Protein AF-A0A5E4CTX0-F1 (afdb_monomer_lite)

pLDDT: mean 75.91, std 18.54, range [32.47, 95.94]

Secondary structure (DSSP, 8-state):
--SPPPPTTSS-S----S-S--EEEEEEEEEE-SS-EEEEEEEEETTSEEEEEEEEE-TTS-EEEEEEEEEES-SSSSEEE-SS-EEE--S--GGGT-S-HHHHHHT--TTEEE-SSSEEE----S-TTS-B--TTT--HHHH-TTHHHHHHHS--EEEEEEEETTS-EEEE---SSTTPEEEEEEEETT--S-EEPPP-SSEEEETTEEEESS--GGG-EEEEEEEEETTEEEEEEEEEEEEEPHHHHHHHHHHHHH-TTSHHHHHHHHHHHHHHHHHHT-TT--HHHHHHHHHHHHHHHHHHT--S-SSSSSGGGS-------------

Radius of gyration: 33.09 Å; chains: 1; bounding box: 124×53×72 Å

InterPro domains:
  IPR001627 Sema domain [PF01403] (1-77)
  IPR001627 Sema domain [PS51004] (1-91)
  IPR002165 Plexin repeat [PF01437] (93-133)
  IPR007110 Immunoglobulin-like domain [PS50835] (171-240)
  IPR013783 Immunoglobulin-like fold [G3DSA:2.60.40.10] (166-246)
  IPR015943 WD40/YVTN repeat-like-containing domain superfamily [G3DSA:2.130.10.10] (1-95)
  IPR016201 PSI domain [SM00423] (93-145)
  IPR027231 Semaphorin [PTHR11036] (1-326)
  IPR036179 Immunoglobulin-like domain superfamily [SSF48726] (161-243)
  IPR036352 Sema domain superfamily [SSF101912] (1-97)
  IPR041416 IL-1Ra-like, immunoglobulin domain [PF18452] (171-258)

Foldseek 3Di:
DPDDDADPLRDDQDDDPPDPWDFDDWDWDWFQAPVGIWIWIWTAIPVQKTWTWIWAQDPPRDTDIFGLDIDRFADAADWDDDPVGTGHDDLDPQCLLDFDQLSLLQSLRRQWWQQQGGTDGDDDDPPPPGTFYDNRPSDCVVGPPCCVVCLVPVPQAEEEDEDEAFAKDWDFDADSGPQWAKWKWWDWDPRPDIDTDDDDPQWDDDNGTIMGHGDDQRRFGKMWIWIDHPNDIGTRHIYGYHYDYPVVVVVVVVVVVPPPDPPPPVVVVVVVVVVVVVQVPDPDDDPVVVVVVVVVVVVVVVVVVDDPPPPPPVVVPPDDDDDDDDDDDDD

Structure (mmCIF, N/CA/C/O backbone):
data_AF-A0A5E4CTX0-F1
#
_entry.id   AF-A0A5E4CTX0-F1
#
loop_
_atom_site.group_PDB
_atom_site.id
_atom_site.type_symbol
_atom_site.label_atom_id
_atom_site.label_alt_id
_atom_site.label_comp_id
_atom_site.label_asym_id
_atom_site.label_entity_id
_atom_site.label_seq_id
_atom_site.pdbx_PDB_ins_code
_atom_site.Cartn_x
_atom_site.Cartn_y
_atom_site.Cartn_z
_atom_site.occupancy
_atom_site.B_iso_or_equiv
_atom_site.auth_seq_id
_atom_site.auth_comp_id
_atom_site.auth_asym_id
_atom_site.auth_atom_id
_atom_site.pdbx_PDB_model_num
ATOM 1 N N . MET A 1 1 ? 33.914 -22.842 -20.400 1.00 74.38 1 MET A N 1
ATOM 2 C CA . MET A 1 1 ? 34.286 -21.524 -19.829 1.00 74.38 1 MET A CA 1
ATOM 3 C C . MET A 1 1 ? 34.615 -21.713 -18.354 1.00 74.38 1 MET A C 1
ATOM 5 O O . MET A 1 1 ? 33.922 -22.494 -17.723 1.00 74.38 1 MET A O 1
ATOM 9 N N . TYR A 1 2 ? 35.660 -21.061 -17.826 1.00 89.06 2 TYR A N 1
ATOM 10 C CA . TYR A 1 2 ? 36.118 -21.230 -16.430 1.00 89.06 2 TYR A CA 1
ATOM 11 C C . TYR A 1 2 ? 35.792 -20.038 -15.507 1.00 89.06 2 TYR A C 1
ATOM 13 O O . TYR A 1 2 ? 35.922 -20.152 -14.294 1.00 89.06 2 TYR A O 1
ATOM 21 N N . LYS A 1 3 ? 35.395 -18.887 -16.071 1.00 91.81 3 LYS A N 1
ATOM 22 C CA . LYS A 1 3 ? 35.022 -17.680 -15.318 1.00 91.81 3 LYS A CA 1
ATOM 23 C C . LYS A 1 3 ? 33.507 -17.605 -15.161 1.00 91.81 3 LYS A C 1
ATOM 25 O O . LYS A 1 3 ? 32.791 -17.792 -16.144 1.00 91.81 3 LYS A O 1
ATOM 30 N N . ALA A 1 4 ? 33.047 -17.308 -13.949 1.00 92.69 4 ALA A N 1
ATOM 31 C CA . ALA A 1 4 ? 31.643 -17.031 -13.673 1.00 92.69 4 ALA A CA 1
ATOM 32 C C . ALA A 1 4 ? 31.222 -15.676 -14.269 1.00 92.69 4 ALA A C 1
ATOM 34 O O . ALA A 1 4 ? 32.026 -14.744 -14.342 1.00 92.69 4 ALA A O 1
ATOM 35 N N . VAL A 1 5 ? 29.959 -15.578 -14.687 1.00 93.56 5 VAL A N 1
ATOM 36 C CA . VAL A 1 5 ? 29.320 -14.313 -15.069 1.00 93.56 5 VAL A CA 1
ATOM 37 C C . VAL A 1 5 ? 28.646 -13.748 -13.825 1.00 93.56 5 VAL A C 1
ATOM 39 O O . VAL A 1 5 ? 27.849 -14.439 -13.193 1.00 93.56 5 VAL A O 1
ATOM 42 N N . TYR A 1 6 ? 28.986 -12.514 -13.466 1.00 91.25 6 TYR A N 1
ATOM 43 C CA . TYR A 1 6 ? 28.464 -11.853 -12.272 1.00 91.25 6 TYR A CA 1
ATOM 44 C C . TYR A 1 6 ? 27.345 -10.868 -12.631 1.00 91.25 6 TYR A C 1
ATOM 46 O O . TYR A 1 6 ? 27.397 -10.257 -13.701 1.00 91.25 6 TYR A O 1
ATOM 54 N N . PRO A 1 7 ? 26.344 -10.694 -11.751 1.00 90.31 7 PRO A N 1
ATOM 55 C CA . PRO A 1 7 ? 25.308 -9.685 -11.933 1.00 90.31 7 PRO A CA 1
ATOM 56 C C . PRO A 1 7 ? 25.900 -8.272 -11.863 1.00 90.31 7 PRO A C 1
ATOM 58 O O . PRO A 1 7 ? 26.821 -8.013 -11.088 1.00 90.31 7 PRO A O 1
ATOM 61 N N . VAL A 1 8 ? 25.326 -7.344 -12.636 1.00 85.56 8 VAL A N 1
ATOM 62 C CA . VAL A 1 8 ? 25.786 -5.944 -12.733 1.00 85.56 8 VAL A CA 1
ATOM 63 C C . VAL A 1 8 ? 25.787 -5.247 -11.367 1.00 85.56 8 VAL A C 1
ATOM 65 O O . VAL A 1 8 ? 26.727 -4.527 -11.047 1.00 85.56 8 VAL A O 1
ATOM 68 N N . ALA A 1 9 ? 24.777 -5.513 -10.536 1.00 80.69 9 ALA A N 1
ATOM 69 C CA . ALA A 1 9 ? 24.637 -4.933 -9.199 1.00 80.69 9 ALA A CA 1
ATOM 70 C C . ALA A 1 9 ? 25.384 -5.714 -8.094 1.00 80.69 9 ALA A C 1
ATOM 72 O O . ALA A 1 9 ? 25.193 -5.446 -6.912 1.00 80.69 9 ALA A O 1
ATOM 73 N N . GLY A 1 10 ? 26.191 -6.725 -8.440 1.00 85.12 10 GLY A N 1
ATOM 74 C CA . GLY A 1 10 ? 26.909 -7.555 -7.461 1.00 85.12 10 GLY A CA 1
ATOM 75 C C . GLY A 1 10 ? 26.035 -8.551 -6.680 1.00 85.12 10 GLY A C 1
ATOM 76 O O . GLY A 1 10 ? 26.568 -9.366 -5.929 1.00 85.12 10 GLY A O 1
ATOM 77 N N . GLY A 1 11 ? 24.717 -8.549 -6.894 1.00 87.25 11 GLY A N 1
ATOM 78 C CA . GLY A 1 11 ? 23.766 -9.502 -6.322 1.00 87.25 11 GLY A CA 1
ATOM 79 C C . GLY A 1 11 ? 22.465 -9.597 -7.132 1.00 87.25 11 GLY A C 1
ATOM 80 O O . GLY A 1 11 ? 22.342 -8.935 -8.165 1.00 87.25 11 GLY A O 1
ATOM 81 N N . PRO A 1 12 ? 21.508 -10.441 -6.702 1.00 88.38 12 PRO A N 1
ATOM 82 C CA . PRO A 1 12 ? 20.179 -10.520 -7.309 1.00 88.38 12 PRO A CA 1
ATOM 83 C C . PRO A 1 12 ? 19.412 -9.195 -7.187 1.00 88.38 12 PRO A C 1
ATOM 85 O O . PRO A 1 12 ? 19.485 -8.554 -6.144 1.00 88.38 12 PRO A O 1
ATOM 88 N N . THR A 1 13 ? 18.651 -8.834 -8.226 1.00 86.94 13 THR A N 1
ATOM 89 C CA . THR A 1 13 ? 17.787 -7.632 -8.257 1.00 86.94 13 THR A CA 1
ATOM 90 C C . THR A 1 13 ? 16.462 -7.814 -7.520 1.00 86.94 13 THR A C 1
ATOM 92 O O . THR A 1 13 ? 15.823 -6.826 -7.191 1.00 86.94 13 THR A O 1
ATOM 95 N N . PHE A 1 14 ? 16.012 -9.058 -7.336 1.00 89.56 14 PHE A N 1
ATOM 96 C CA . PHE A 1 14 ? 14.846 -9.386 -6.525 1.00 89.56 14 PHE A CA 1
ATOM 97 C C . PHE A 1 14 ? 15.061 -10.694 -5.778 1.00 89.56 14 PHE A C 1
ATOM 99 O O . PHE A 1 14 ? 15.524 -11.677 -6.371 1.00 89.56 14 PHE A O 1
ATOM 106 N N . LYS A 1 15 ? 14.704 -10.735 -4.491 1.00 88.00 15 LYS A N 1
ATOM 107 C CA . LYS A 1 15 ? 14.687 -11.980 -3.711 1.00 88.00 15 LYS A CA 1
ATOM 108 C C . LYS A 1 15 ? 13.468 -12.055 -2.798 1.00 88.00 15 LYS A C 1
ATOM 110 O O . LYS A 1 15 ? 13.190 -11.150 -2.020 1.00 88.00 15 LYS A O 1
ATOM 115 N N . ARG A 1 16 ? 12.792 -13.202 -2.811 1.00 85.69 16 ARG A N 1
ATOM 116 C CA . ARG A 1 16 ? 11.727 -13.525 -1.859 1.00 85.69 16 ARG A CA 1
ATOM 117 C C . ARG A 1 16 ? 11.988 -14.914 -1.293 1.00 85.69 16 ARG A C 1
ATOM 119 O O . ARG A 1 16 ? 12.160 -15.871 -2.042 1.00 85.69 16 ARG A O 1
ATOM 126 N N . ILE A 1 17 ? 12.119 -14.987 0.027 1.00 87.44 17 ILE A N 1
ATOM 127 C CA . ILE A 1 17 ? 12.426 -16.211 0.778 1.00 87.44 17 ILE A CA 1
ATOM 128 C C . ILE A 1 17 ? 11.250 -16.546 1.695 1.00 87.44 17 ILE A C 1
ATOM 130 O O . ILE A 1 17 ? 10.477 -15.655 2.037 1.00 87.44 17 ILE A O 1
ATOM 134 N N . ASN A 1 18 ? 11.133 -17.810 2.109 1.00 89.62 18 ASN A N 1
ATOM 135 C CA . ASN A 1 18 ? 10.064 -18.293 2.997 1.00 89.62 18 ASN A CA 1
ATOM 136 C C . ASN A 1 18 ? 8.639 -18.056 2.460 1.00 89.62 18 ASN A C 1
ATOM 138 O O . ASN A 1 18 ? 7.725 -17.780 3.230 1.00 89.62 18 ASN A O 1
ATOM 142 N N . VAL A 1 19 ? 8.460 -18.169 1.144 1.00 91.06 19 VAL A N 1
ATOM 143 C CA . VAL A 1 19 ? 7.147 -18.163 0.486 1.00 91.06 19 VAL A CA 1
ATOM 144 C C . VAL A 1 19 ? 6.815 -19.550 -0.053 1.00 91.06 19 VAL A C 1
ATOM 146 O O . VAL A 1 19 ? 7.709 -20.350 -0.331 1.00 91.06 19 VAL A O 1
ATOM 149 N N . ASP A 1 20 ? 5.525 -19.830 -0.182 1.00 92.12 20 ASP A N 1
ATOM 150 C CA . ASP A 1 20 ? 4.952 -21.102 -0.630 1.00 92.12 20 ASP A CA 1
ATOM 151 C C . ASP A 1 20 ? 4.823 -21.215 -2.159 1.00 92.12 20 ASP A C 1
ATOM 153 O O . ASP A 1 20 ? 4.263 -22.187 -2.663 1.00 92.12 20 ASP A O 1
ATOM 157 N N . TYR A 1 21 ? 5.400 -20.267 -2.899 1.00 89.88 21 TYR A N 1
ATOM 158 C CA . TYR A 1 21 ? 5.433 -20.250 -4.357 1.00 89.88 21 TYR A CA 1
ATOM 159 C C . TYR A 1 21 ? 6.851 -20.121 -4.915 1.00 89.88 21 TYR A C 1
ATOM 161 O O . TYR A 1 21 ? 7.791 -19.675 -4.251 1.00 89.88 21 TYR A O 1
ATOM 169 N N . ARG A 1 22 ? 7.004 -20.475 -6.190 1.00 91.75 22 ARG A N 1
ATOM 170 C CA . ARG A 1 22 ? 8.235 -20.319 -6.970 1.00 91.75 22 ARG A CA 1
ATOM 171 C C . ARG A 1 22 ? 8.010 -19.354 -8.118 1.00 91.75 22 ARG A C 1
ATOM 173 O O . ARG A 1 22 ? 6.992 -19.417 -8.798 1.00 91.75 22 ARG A O 1
ATOM 180 N N . LEU A 1 23 ? 8.995 -18.494 -8.368 1.00 92.50 23 LEU A N 1
ATOM 181 C CA . LEU A 1 23 ? 8.998 -17.635 -9.549 1.00 92.50 23 LEU A CA 1
ATOM 182 C C . LEU A 1 23 ? 9.257 -18.482 -10.802 1.00 92.50 23 LEU A C 1
ATOM 184 O O . LEU A 1 23 ? 10.188 -19.289 -10.825 1.00 92.50 23 LEU A O 1
ATOM 188 N N . THR A 1 24 ? 8.440 -18.301 -11.835 1.00 91.50 24 THR A N 1
ATOM 189 C CA . THR A 1 24 ? 8.460 -19.106 -13.066 1.00 91.50 24 THR A CA 1
ATOM 190 C C . THR A 1 24 ? 8.870 -18.300 -14.291 1.00 91.50 24 THR A C 1
ATOM 192 O O . THR A 1 24 ? 9.592 -18.813 -15.145 1.00 91.50 24 THR A O 1
ATOM 195 N N . GLN A 1 25 ? 8.421 -17.049 -14.392 1.00 90.12 25 GLN A N 1
ATOM 196 C CA . GLN A 1 25 ? 8.662 -16.178 -15.543 1.00 90.12 25 GLN A CA 1
ATOM 197 C C . GLN A 1 25 ? 8.914 -14.742 -15.093 1.00 90.12 25 GLN A C 1
ATOM 199 O O . GLN A 1 25 ? 8.433 -14.322 -14.042 1.00 90.12 25 GLN A O 1
ATOM 204 N N . ILE A 1 26 ? 9.652 -13.992 -15.910 1.00 92.94 26 ILE A N 1
ATOM 205 C CA . ILE A 1 26 ? 9.924 -12.570 -15.706 1.00 92.94 26 ILE A CA 1
ATOM 206 C C . ILE A 1 26 ? 9.773 -11.818 -17.027 1.00 92.94 26 ILE A C 1
ATOM 208 O O . ILE A 1 26 ? 10.273 -12.258 -18.062 1.00 92.94 26 ILE A O 1
ATOM 212 N N . VAL A 1 27 ? 9.114 -10.665 -16.969 1.00 92.00 27 VAL A N 1
ATOM 213 C CA . VAL A 1 27 ? 9.129 -9.638 -18.017 1.00 92.00 27 VAL A CA 1
ATOM 214 C C . VAL A 1 27 ? 9.479 -8.313 -17.353 1.00 92.00 27 VAL A C 1
ATOM 216 O O . VAL A 1 27 ? 9.021 -8.050 -16.244 1.00 92.00 27 VAL A O 1
ATOM 219 N N . VAL A 1 28 ? 10.298 -7.493 -18.005 1.00 92.75 28 VAL A N 1
ATOM 220 C CA . VAL A 1 28 ? 10.709 -6.185 -17.483 1.00 92.75 28 VAL A CA 1
ATOM 221 C C . VAL A 1 28 ? 10.257 -5.107 -18.454 1.00 92.75 28 VAL A C 1
ATOM 223 O O . VAL A 1 28 ? 10.496 -5.238 -19.654 1.00 92.75 28 VAL A O 1
ATOM 226 N N . ASP A 1 29 ? 9.608 -4.067 -17.934 1.00 91.62 29 ASP A N 1
ATOM 227 C CA . ASP A 1 29 ? 9.323 -2.838 -18.672 1.00 91.62 29 ASP A CA 1
ATOM 228 C C . ASP A 1 29 ? 10.160 -1.678 -18.122 1.00 91.62 29 ASP A C 1
ATOM 230 O O . ASP A 1 29 ? 10.385 -1.568 -16.915 1.00 91.62 29 ASP A O 1
ATOM 234 N N . HIS A 1 30 ? 10.607 -0.813 -19.024 1.00 92.81 30 HIS A N 1
ATOM 235 C CA . HIS A 1 30 ? 11.413 0.360 -18.721 1.00 92.81 30 HIS A CA 1
ATOM 236 C C . HIS A 1 30 ? 10.517 1.599 -18.741 1.00 92.81 30 HIS A C 1
ATOM 238 O O . HIS A 1 30 ? 10.167 2.123 -19.801 1.00 92.81 30 HIS A O 1
ATOM 244 N N . VAL A 1 31 ? 10.144 2.081 -17.558 1.00 92.44 31 VAL A N 1
ATOM 245 C CA . VAL A 1 31 ? 9.102 3.097 -17.390 1.00 92.44 31 VAL A CA 1
ATOM 246 C C . VAL A 1 31 ? 9.725 4.447 -17.076 1.00 92.44 31 VAL A C 1
ATOM 248 O O . VAL A 1 31 ? 10.505 4.580 -16.137 1.00 92.44 31 VAL A O 1
ATOM 251 N N . ILE A 1 32 ? 9.358 5.466 -17.850 1.00 90.75 32 ILE A N 1
ATOM 252 C CA . ILE A 1 32 ? 9.709 6.857 -17.553 1.00 90.75 32 ILE A CA 1
ATOM 253 C C . ILE A 1 32 ? 8.714 7.386 -16.517 1.00 90.75 32 ILE A C 1
ATOM 255 O O . ILE A 1 32 ? 7.509 7.338 -16.757 1.00 90.75 32 ILE A O 1
ATOM 259 N N . ALA A 1 33 ? 9.233 7.918 -15.417 1.00 91.00 33 ALA A N 1
ATOM 260 C CA . ALA A 1 33 ? 8.519 8.594 -14.338 1.00 91.00 33 ALA A CA 1
ATOM 261 C C . ALA A 1 33 ? 8.894 10.091 -14.302 1.00 91.00 33 ALA A C 1
ATOM 263 O O . ALA A 1 33 ? 9.574 10.601 -15.199 1.00 91.00 33 ALA A O 1
ATOM 264 N N . GLU A 1 34 ? 8.417 10.823 -13.298 1.00 87.69 34 GLU A N 1
ATOM 265 C CA . GLU A 1 34 ? 8.746 12.240 -13.091 1.00 87.69 34 GLU A CA 1
ATOM 266 C C . GLU A 1 34 ? 10.219 12.457 -12.702 1.00 87.69 34 GLU A C 1
ATOM 268 O O . GLU A 1 34 ? 10.863 13.392 -13.183 1.00 87.69 34 GLU A O 1
ATOM 273 N N . ASP A 1 35 ? 10.762 11.572 -11.868 1.00 87.25 35 ASP A N 1
ATOM 274 C CA . ASP A 1 35 ? 12.082 11.672 -11.241 1.00 87.25 35 ASP A CA 1
ATOM 275 C C . ASP A 1 35 ? 13.160 10.792 -11.897 1.00 87.25 35 ASP A C 1
ATOM 277 O O . ASP A 1 35 ? 14.337 10.879 -11.539 1.00 87.25 35 ASP A O 1
ATOM 281 N N . GLY A 1 36 ? 12.799 9.971 -12.886 1.00 88.62 36 GLY A N 1
ATOM 282 C CA . GLY A 1 36 ? 13.761 9.136 -13.597 1.00 88.62 36 GLY A CA 1
ATOM 283 C C . GLY A 1 36 ? 13.134 8.015 -14.411 1.00 88.62 36 GLY A C 1
ATOM 284 O O . GLY A 1 36 ? 11.956 8.043 -14.755 1.00 88.62 36 GLY A O 1
ATOM 285 N N . GLN A 1 37 ? 13.956 7.025 -14.740 1.00 91.69 37 GLN A N 1
ATOM 286 C CA . GLN A 1 37 ? 13.532 5.805 -15.412 1.00 91.69 37 GLN A CA 1
ATOM 287 C C . GLN A 1 37 ? 13.658 4.632 -14.442 1.00 91.69 37 GLN A C 1
ATOM 289 O O . GLN A 1 37 ? 14.651 4.532 -13.720 1.00 91.69 37 GLN A O 1
ATOM 294 N N . TYR A 1 38 ? 12.660 3.755 -14.452 1.00 93.19 38 TYR A N 1
ATOM 295 C CA . TYR A 1 38 ? 12.549 2.625 -13.540 1.00 93.19 38 TYR A CA 1
ATOM 296 C C . TYR A 1 38 ? 12.351 1.316 -14.289 1.00 93.19 38 TYR A C 1
ATOM 298 O O . TYR A 1 38 ? 11.639 1.264 -15.293 1.00 93.19 38 TYR A O 1
ATOM 306 N N . ASP A 1 39 ? 12.931 0.253 -13.741 1.00 93.06 39 ASP A N 1
ATOM 307 C CA . ASP A 1 39 ? 12.721 -1.110 -14.212 1.00 93.06 39 ASP A CA 1
ATOM 308 C C . ASP A 1 39 ? 11.581 -1.734 -13.405 1.00 93.06 39 ASP A C 1
ATOM 310 O O . ASP A 1 39 ? 11.708 -1.969 -12.197 1.00 93.06 39 ASP A O 1
ATOM 314 N N . VAL A 1 40 ? 10.453 -1.987 -14.073 1.00 93.56 40 VAL A N 1
ATOM 315 C CA . VAL A 1 40 ? 9.294 -2.660 -13.480 1.00 93.56 40 VAL A CA 1
ATOM 316 C C . VAL A 1 40 ? 9.273 -4.112 -13.939 1.00 93.56 40 VAL A C 1
ATOM 318 O O . VAL A 1 40 ? 9.084 -4.411 -15.116 1.00 93.56 40 VAL A O 1
ATOM 321 N N . MET A 1 41 ? 9.467 -5.021 -12.990 1.00 93.88 41 MET A N 1
ATOM 322 C CA . MET A 1 41 ? 9.475 -6.464 -13.183 1.00 93.88 41 MET A CA 1
ATOM 323 C C . MET A 1 41 ? 8.083 -7.047 -12.918 1.00 93.88 41 MET A C 1
ATOM 325 O O . MET A 1 41 ? 7.494 -6.824 -11.861 1.00 93.88 41 MET A O 1
ATOM 329 N N . PHE A 1 42 ? 7.589 -7.853 -13.851 1.00 92.50 42 PHE A N 1
ATOM 330 C CA . PHE A 1 42 ? 6.403 -8.691 -13.700 1.00 92.50 42 PHE A CA 1
ATOM 331 C C . PHE A 1 42 ? 6.858 -10.138 -13.533 1.00 92.50 42 PHE A C 1
ATOM 333 O O . PHE A 1 42 ? 7.379 -10.740 -14.474 1.00 92.50 42 PHE A O 1
ATOM 340 N N . LEU A 1 43 ? 6.698 -10.679 -12.326 1.00 92.62 43 LEU A N 1
ATOM 341 C CA . LEU A 1 43 ? 7.198 -11.995 -11.938 1.00 92.62 43 LEU A CA 1
ATOM 342 C C . LEU A 1 43 ? 6.028 -12.967 -11.787 1.00 92.62 43 LEU A C 1
ATOM 344 O O . LEU A 1 43 ? 5.231 -12.831 -10.861 1.00 92.62 43 LEU A O 1
ATOM 348 N N . GLY A 1 44 ? 5.917 -13.941 -12.685 1.00 90.81 44 GLY A N 1
ATOM 349 C CA . GLY A 1 44 ? 4.909 -14.998 -12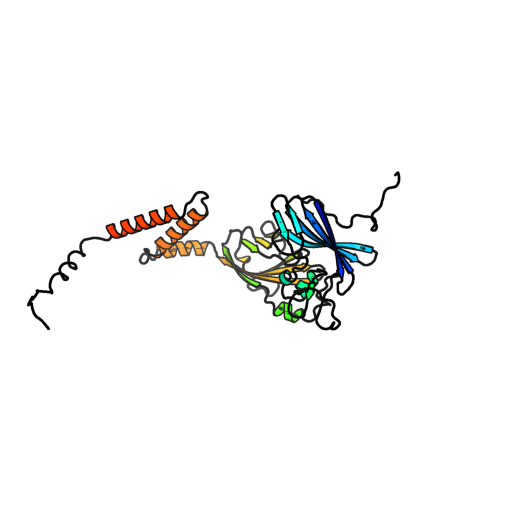.590 1.00 90.81 44 GLY A CA 1
ATOM 350 C C . GLY A 1 44 ? 5.291 -16.053 -11.555 1.00 90.81 44 GLY A C 1
ATOM 351 O O . GLY A 1 44 ? 6.474 -16.362 -11.400 1.00 90.81 44 GLY A O 1
ATOM 352 N N . THR A 1 45 ? 4.301 -16.627 -10.875 1.00 90.88 45 THR A N 1
ATOM 353 C CA . THR A 1 45 ? 4.482 -17.714 -9.903 1.00 90.88 45 THR A CA 1
ATOM 354 C C . THR A 1 45 ? 3.881 -19.034 -10.395 1.00 90.88 45 THR A C 1
ATOM 356 O O . THR A 1 45 ? 3.095 -19.068 -11.344 1.00 90.88 45 THR A O 1
ATOM 359 N N . ASP A 1 46 ? 4.259 -20.148 -9.772 1.00 87.94 46 ASP A N 1
ATOM 360 C CA . ASP A 1 46 ? 3.693 -21.481 -10.033 1.00 87.94 46 ASP A CA 1
ATOM 361 C C . ASP A 1 46 ? 2.288 -21.689 -9.443 1.00 87.94 46 ASP A C 1
ATOM 363 O O . ASP A 1 46 ? 1.603 -22.634 -9.834 1.00 87.94 46 ASP A O 1
ATOM 367 N N . ILE A 1 47 ? 1.830 -20.782 -8.577 1.00 87.00 47 ILE A N 1
ATOM 368 C CA . ILE A 1 47 ? 0.473 -20.765 -8.009 1.00 87.00 47 ILE A CA 1
ATOM 369 C C . ILE A 1 47 ? -0.493 -19.845 -8.774 1.00 87.00 47 ILE A C 1
ATOM 371 O O . ILE A 1 47 ? -1.624 -19.632 -8.342 1.00 87.00 47 ILE A O 1
ATOM 375 N N . GLY A 1 48 ? -0.068 -19.290 -9.915 1.00 82.00 48 GLY A N 1
ATOM 376 C CA . GLY A 1 48 ? -0.922 -18.443 -10.748 1.00 82.00 48 GLY A CA 1
ATOM 377 C C . GLY A 1 48 ? -1.106 -17.022 -10.208 1.00 82.00 48 GLY A C 1
ATOM 378 O O . GLY A 1 48 ? -2.157 -16.416 -10.417 1.00 82.00 48 GLY A O 1
ATOM 379 N N . THR A 1 49 ? -0.097 -16.481 -9.527 1.00 86.62 49 THR A N 1
ATOM 380 C CA . THR A 1 49 ? -0.019 -15.058 -9.173 1.00 86.62 49 THR A CA 1
ATOM 381 C C . THR A 1 49 ? 1.061 -14.351 -9.990 1.00 86.62 49 THR A C 1
ATOM 383 O O . THR A 1 49 ? 1.990 -14.975 -10.507 1.00 86.62 49 THR A O 1
ATOM 386 N N . VAL A 1 50 ? 0.932 -13.034 -10.136 1.00 88.88 50 VAL A N 1
ATOM 387 C CA . VAL A 1 50 ? 1.966 -12.171 -10.714 1.00 88.88 50 VAL A CA 1
ATOM 388 C C . VAL A 1 50 ? 2.340 -11.096 -9.709 1.00 88.88 50 VAL A C 1
ATOM 390 O O . VAL A 1 50 ? 1.478 -10.369 -9.223 1.00 88.88 50 VAL A O 1
ATOM 393 N N . LEU A 1 51 ? 3.630 -10.977 -9.414 1.00 91.44 51 LEU A N 1
ATOM 394 C CA . LEU A 1 51 ? 4.166 -9.882 -8.616 1.00 91.44 51 LEU A CA 1
ATOM 395 C C . LEU A 1 51 ? 4.576 -8.749 -9.551 1.00 91.44 51 LEU A C 1
ATOM 397 O O . LEU A 1 51 ? 5.356 -8.971 -10.479 1.00 91.44 51 LEU A O 1
ATOM 401 N N . LYS A 1 52 ? 4.086 -7.539 -9.290 1.00 92.31 52 LYS A N 1
ATOM 402 C CA . LYS A 1 52 ? 4.578 -6.314 -9.921 1.00 92.31 52 LYS A CA 1
ATOM 403 C C . LYS A 1 52 ? 5.583 -5.670 -8.974 1.00 92.31 52 LYS A C 1
ATOM 405 O O . LYS A 1 52 ? 5.214 -5.265 -7.875 1.00 92.31 52 LYS A O 1
ATOM 410 N N . VAL A 1 53 ? 6.845 -5.596 -9.380 1.00 92.88 53 VAL A N 1
ATOM 411 C CA . VAL A 1 53 ? 7.952 -5.132 -8.534 1.00 92.88 53 VAL A CA 1
ATOM 412 C C . VAL A 1 53 ? 8.712 -4.024 -9.242 1.00 92.88 53 VAL A C 1
ATOM 414 O O . VAL A 1 53 ? 9.093 -4.192 -10.395 1.00 92.88 53 VAL A O 1
ATOM 417 N N . VAL A 1 54 ? 8.975 -2.912 -8.562 1.00 92.88 54 VAL A N 1
ATOM 418 C CA . VAL A 1 54 ? 9.870 -1.863 -9.068 1.00 92.88 54 VAL A CA 1
ATOM 419 C C . VAL A 1 54 ? 11.232 -1.959 -8.388 1.00 92.88 54 VAL A C 1
ATOM 421 O O . VAL A 1 54 ? 11.326 -2.194 -7.180 1.00 92.88 54 VAL A O 1
ATOM 424 N N . SER A 1 55 ? 12.292 -1.795 -9.180 1.00 90.00 55 SER A N 1
ATOM 425 C CA . SER A 1 55 ? 13.659 -1.681 -8.679 1.00 90.00 55 SER A CA 1
ATOM 426 C C . SER A 1 55 ? 14.063 -0.210 -8.595 1.00 90.00 55 SER A C 1
ATOM 428 O O . SER A 1 55 ? 14.108 0.491 -9.606 1.00 90.00 55 SER A O 1
ATOM 430 N N . ILE A 1 56 ? 14.334 0.270 -7.382 1.00 88.50 56 ILE A N 1
ATOM 431 C CA . ILE A 1 56 ? 14.601 1.680 -7.088 1.00 88.50 56 ILE A CA 1
ATOM 432 C C . ILE A 1 56 ? 16.055 1.831 -6.653 1.00 88.50 56 ILE A C 1
ATOM 434 O O . ILE A 1 56 ? 16.467 1.318 -5.614 1.00 88.50 56 ILE A O 1
ATOM 438 N N . SER A 1 57 ? 16.840 2.585 -7.419 1.00 83.81 57 SER A N 1
ATOM 439 C CA . SER A 1 57 ? 18.218 2.911 -7.042 1.00 83.81 57 SER A CA 1
ATOM 440 C C . SER A 1 57 ? 18.248 4.083 -6.055 1.00 83.81 57 SER A C 1
ATOM 442 O O . SER A 1 57 ? 18.024 5.239 -6.428 1.00 83.81 57 SER A O 1
ATOM 444 N N . LYS A 1 58 ? 18.579 3.814 -4.788 1.00 76.69 58 LYS A N 1
ATOM 445 C CA . LYS A 1 58 ? 18.831 4.845 -3.768 1.00 76.69 58 LYS A CA 1
ATOM 446 C C . LYS A 1 58 ? 20.263 5.383 -3.844 1.00 76.69 58 LYS A C 1
ATOM 448 O O . LYS A 1 58 ? 21.121 4.894 -4.581 1.00 76.69 58 LYS A O 1
ATOM 453 N N . GLU A 1 59 ? 20.521 6.439 -3.076 1.00 71.44 59 GLU A N 1
ATOM 454 C CA . GLU A 1 59 ? 21.867 6.993 -2.922 1.00 71.44 59 GLU A CA 1
ATOM 455 C C . GLU A 1 59 ? 22.838 5.914 -2.404 1.00 71.44 59 GLU A C 1
ATOM 457 O O . GLU A 1 59 ? 22.475 5.105 -1.550 1.00 71.44 59 GLU A O 1
ATOM 462 N N . LYS A 1 60 ? 24.076 5.914 -2.924 1.00 67.69 60 LYS A N 1
ATOM 463 C CA . LYS A 1 60 ? 25.134 4.902 -2.684 1.00 67.69 60 LYS A CA 1
ATOM 464 C C . LYS A 1 60 ? 24.949 3.540 -3.381 1.00 67.69 60 LYS A C 1
ATOM 466 O O . LYS A 1 60 ? 25.537 2.569 -2.921 1.00 67.69 60 LYS A O 1
ATOM 471 N N . TRP A 1 61 ? 24.204 3.468 -4.492 1.00 64.06 61 TRP A N 1
ATOM 472 C CA . TRP A 1 61 ? 23.966 2.225 -5.260 1.00 64.06 61 TRP A CA 1
ATOM 473 C C . TRP A 1 61 ? 23.214 1.135 -4.484 1.00 64.06 61 TRP A C 1
ATOM 475 O O . TRP A 1 61 ? 23.252 -0.040 -4.845 1.00 64.06 61 TRP A O 1
ATOM 485 N N . ASN A 1 62 ? 22.507 1.518 -3.419 1.00 67.44 62 ASN A N 1
ATOM 486 C CA . ASN A 1 62 ? 21.629 0.601 -2.711 1.00 67.44 62 ASN A CA 1
ATOM 487 C C . ASN A 1 62 ? 20.336 0.448 -3.511 1.00 67.44 62 ASN A C 1
ATOM 489 O O . ASN A 1 62 ? 19.594 1.414 -3.682 1.00 67.44 62 ASN A O 1
ATOM 493 N N . MET A 1 63 ? 20.073 -0.762 -3.989 1.00 74.38 63 MET A N 1
ATOM 494 C CA . MET A 1 63 ? 18.833 -1.093 -4.682 1.00 74.38 63 MET A CA 1
ATOM 495 C C . MET A 1 63 ? 17.758 -1.434 -3.647 1.00 74.38 63 MET A C 1
ATOM 497 O O . MET A 1 63 ? 17.983 -2.256 -2.759 1.00 74.38 63 MET A O 1
ATOM 501 N N . GLU A 1 64 ? 16.607 -0.779 -3.743 1.00 83.62 64 GLU A N 1
ATOM 502 C CA . GLU A 1 64 ? 15.400 -1.119 -2.999 1.00 83.62 64 GLU A CA 1
ATOM 503 C C . GLU A 1 64 ? 14.401 -1.791 -3.937 1.00 83.62 64 GLU A C 1
ATOM 505 O O . GLU A 1 64 ? 14.149 -1.329 -5.049 1.00 83.62 64 GLU A O 1
ATOM 510 N N . GLU A 1 65 ? 13.825 -2.885 -3.462 1.00 83.31 65 GLU A N 1
ATOM 511 C CA . GLU A 1 65 ? 12.803 -3.647 -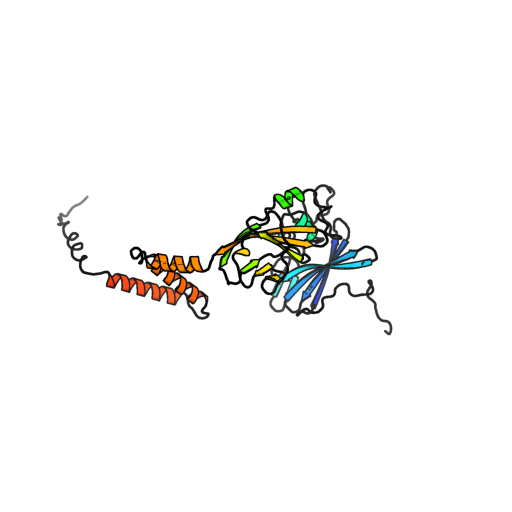4.160 1.00 83.31 65 GLU A CA 1
ATOM 512 C C . GLU A 1 65 ? 11.457 -3.334 -3.521 1.00 83.31 65 GLU A C 1
ATOM 514 O O . GLU A 1 65 ? 11.270 -3.544 -2.320 1.00 83.31 65 GLU A O 1
ATOM 519 N N . VAL A 1 66 ? 10.515 -2.844 -4.318 1.00 81.62 66 VAL A N 1
ATOM 520 C CA . VAL A 1 66 ? 9.165 -2.539 -3.843 1.00 81.62 66 VAL A CA 1
ATOM 521 C C . VAL A 1 66 ? 8.172 -3.396 -4.605 1.00 81.62 66 VAL A C 1
ATOM 523 O O . VAL A 1 66 ? 8.040 -3.272 -5.822 1.00 81.62 66 VAL A O 1
ATOM 526 N N . VAL A 1 67 ? 7.480 -4.282 -3.886 1.00 84.94 67 VAL A N 1
ATOM 527 C CA . VAL A 1 67 ? 6.325 -5.010 -4.422 1.00 84.94 67 VAL A CA 1
ATOM 528 C C . VAL A 1 67 ? 5.154 -4.036 -4.444 1.00 84.94 67 VAL A C 1
ATOM 530 O O . VAL A 1 67 ? 4.667 -3.624 -3.396 1.00 84.94 67 VAL A O 1
ATOM 533 N N . LEU A 1 68 ? 4.747 -3.647 -5.647 1.00 80.00 68 LEU A N 1
ATOM 534 C CA . LEU A 1 68 ? 3.654 -2.709 -5.880 1.00 80.00 68 LEU A CA 1
ATOM 535 C C . LEU A 1 68 ? 2.305 -3.420 -5.777 1.00 80.00 68 LEU A C 1
ATOM 537 O O . LEU A 1 68 ? 1.359 -2.897 -5.196 1.00 80.00 68 LEU A O 1
ATOM 541 N N . GLU A 1 69 ? 2.210 -4.610 -6.375 1.00 83.44 69 GLU A N 1
ATOM 542 C CA . GLU A 1 69 ? 0.965 -5.367 -6.460 1.00 83.44 69 GLU A CA 1
ATOM 543 C C . GLU A 1 69 ? 1.229 -6.878 -6.480 1.00 83.44 69 GLU A C 1
ATOM 545 O O . GLU A 1 69 ? 2.204 -7.349 -7.075 1.00 83.44 69 GLU A O 1
ATOM 550 N N . GLU A 1 70 ? 0.301 -7.639 -5.898 1.00 82.94 70 GLU A N 1
ATOM 551 C CA . GLU A 1 70 ? 0.208 -9.090 -6.052 1.00 82.94 70 GLU A CA 1
ATOM 552 C C . GLU A 1 70 ? -1.122 -9.407 -6.736 1.00 82.94 70 GLU A C 1
ATOM 554 O O . GLU A 1 70 ? -2.205 -9.093 -6.239 1.00 82.94 70 GLU A O 1
ATOM 559 N N . LEU A 1 71 ? -1.025 -9.948 -7.943 1.00 77.12 71 LEU A N 1
ATOM 560 C CA . LEU A 1 71 ? -2.126 -10.081 -8.878 1.00 77.12 71 LEU A CA 1
ATOM 561 C C . LEU A 1 71 ? -2.528 -11.539 -9.031 1.00 77.12 71 LEU A C 1
ATOM 563 O O . LEU A 1 71 ? -1.774 -12.336 -9.585 1.00 77.12 71 LEU A O 1
ATOM 567 N N . GLN A 1 72 ? -3.748 -11.871 -8.614 1.00 72.56 72 GLN A N 1
ATOM 568 C CA . GLN A 1 72 ? -4.408 -13.084 -9.084 1.00 72.56 72 GLN A CA 1
ATOM 569 C C . GLN A 1 72 ? -4.901 -12.861 -10.515 1.00 72.56 72 GLN A C 1
ATOM 571 O O . GLN A 1 72 ? -5.369 -11.776 -10.869 1.00 72.56 72 GLN A O 1
ATOM 576 N N . ILE A 1 73 ? -4.754 -13.878 -11.357 1.00 65.50 73 ILE A N 1
ATOM 577 C CA . ILE A 1 73 ? -4.938 -13.775 -12.806 1.00 65.50 73 ILE A CA 1
ATOM 578 C C . ILE A 1 73 ? -6.414 -13.512 -13.170 1.00 65.50 73 ILE A C 1
ATOM 580 O O . ILE A 1 73 ? -7.143 -14.447 -13.468 1.00 65.50 73 ILE A O 1
ATOM 584 N N . PHE A 1 74 ? -6.849 -12.241 -13.201 1.00 53.16 74 PHE A N 1
ATOM 585 C CA . PHE A 1 74 ? -8.139 -11.793 -13.758 1.00 53.16 74 PHE A CA 1
ATOM 586 C C . PHE A 1 74 ? -8.103 -10.311 -14.264 1.00 53.16 74 PHE A C 1
ATOM 588 O O . PHE A 1 74 ? -8.334 -9.382 -13.500 1.00 53.16 74 PHE A O 1
ATOM 595 N N . LYS A 1 75 ? -7.914 -10.116 -15.590 1.00 37.53 75 LYS A N 1
ATOM 596 C CA . LYS A 1 75 ? -8.191 -8.934 -16.481 1.00 37.53 75 LYS A CA 1
ATOM 597 C C . LYS A 1 75 ? -7.258 -7.667 -16.624 1.00 37.53 75 LYS A C 1
ATOM 599 O O . LYS A 1 75 ? -6.900 -6.992 -15.670 1.00 37.53 75 LYS A O 1
ATOM 604 N N . GLN A 1 76 ? -7.032 -7.351 -17.929 1.00 36.38 76 GLN A N 1
ATOM 605 C CA . GLN A 1 76 ? -6.604 -6.234 -18.835 1.00 36.38 76 GLN A CA 1
ATOM 606 C C . GLN A 1 76 ? -5.183 -5.611 -19.068 1.00 36.38 76 GLN A C 1
ATOM 608 O O . GLN A 1 76 ? -5.052 -4.460 -18.733 1.00 36.38 76 GLN A O 1
ATOM 613 N N . GLN A 1 77 ? -4.252 -6.198 -19.875 1.00 65.75 77 GLN A N 1
ATOM 614 C CA . GLN A 1 77 ? -2.975 -5.663 -20.517 1.00 65.75 77 GLN A CA 1
ATOM 615 C C . GLN A 1 77 ? -1.542 -6.099 -20.068 1.00 65.75 77 GLN A C 1
ATOM 617 O O . GLN A 1 77 ? -0.680 -5.273 -19.799 1.00 65.75 77 GLN A O 1
ATOM 622 N N . LEU A 1 78 ? -1.311 -7.418 -20.033 1.00 66.88 78 LEU A N 1
ATOM 623 C CA . LEU A 1 78 ? -0.077 -8.223 -19.894 1.00 66.88 78 LEU A CA 1
ATOM 624 C C . LEU A 1 78 ? -0.585 -9.630 -20.209 1.00 66.88 78 LEU A C 1
ATOM 626 O O . LEU A 1 78 ? -1.572 -10.040 -19.600 1.00 66.88 78 LEU A O 1
ATOM 630 N N . TYR A 1 79 ? -0.015 -10.334 -21.183 1.00 71.69 79 TYR A N 1
ATOM 631 C CA . TYR A 1 79 ? -0.532 -11.646 -21.576 1.00 71.69 79 TYR A CA 1
ATOM 632 C C . TYR A 1 79 ? 0.089 -12.737 -20.711 1.00 71.69 79 TYR A C 1
ATOM 634 O O . TYR A 1 79 ? 1.277 -13.019 -20.819 1.00 71.69 79 TYR A O 1
ATOM 642 N N . ILE A 1 80 ? -0.728 -13.356 -19.870 1.00 75.31 80 ILE A N 1
ATOM 643 C CA . ILE A 1 80 ? -0.336 -14.462 -19.005 1.00 75.31 80 ILE A CA 1
ATOM 644 C C . ILE A 1 80 ? -0.989 -15.717 -19.558 1.00 75.31 80 ILE A C 1
ATOM 646 O O . ILE A 1 80 ? -2.216 -15.823 -19.591 1.00 75.31 80 ILE A O 1
ATOM 650 N N . GLY A 1 81 ? -0.160 -16.646 -20.026 1.00 73.81 81 GLY A N 1
ATOM 651 C CA . GLY A 1 81 ? -0.599 -17.971 -20.444 1.00 73.81 81 GLY A CA 1
ATOM 652 C C . GLY A 1 81 ? -0.428 -18.972 -19.308 1.00 73.81 81 GLY A C 1
ATOM 653 O O . GLY A 1 81 ? 0.670 -19.113 -18.771 1.00 73.81 81 GLY A O 1
ATOM 654 N N . SER A 1 82 ? -1.493 -19.693 -18.973 1.00 77.12 82 SER A N 1
ATOM 655 C CA . SER A 1 82 ? -1.442 -20.899 -18.145 1.00 77.12 82 SER A CA 1
ATOM 656 C C . SER A 1 82 ? -1.994 -22.099 -18.926 1.00 77.12 82 SER A C 1
ATOM 658 O O . SER A 1 82 ? -2.356 -21.985 -20.098 1.00 77.12 82 SER A O 1
ATOM 660 N N . ARG A 1 83 ? -2.065 -23.272 -18.284 1.00 77.12 83 ARG A N 1
ATOM 661 C CA . ARG A 1 83 ? -2.753 -24.442 -18.860 1.00 77.12 83 ARG A CA 1
ATOM 662 C C . ARG A 1 83 ? -4.262 -24.217 -19.008 1.00 77.12 83 ARG A C 1
ATOM 664 O O . ARG A 1 83 ? -4.874 -24.847 -19.862 1.00 77.12 83 ARG A O 1
ATOM 671 N N . ASP A 1 84 ? -4.826 -23.323 -18.200 1.00 79.31 84 ASP A N 1
ATOM 672 C CA . ASP A 1 84 ? -6.267 -23.079 -18.102 1.00 79.31 84 ASP A CA 1
ATOM 673 C C . ASP A 1 84 ? -6.744 -21.967 -19.045 1.00 79.31 84 ASP A C 1
ATOM 675 O O . ASP A 1 84 ? -7.936 -21.863 -19.332 1.00 79.31 84 ASP A O 1
ATOM 679 N N . GLY A 1 85 ? -5.832 -21.134 -19.558 1.00 74.12 85 GLY A N 1
ATOM 680 C CA . GLY A 1 85 ? -6.179 -20.116 -20.542 1.00 74.12 85 GLY A CA 1
ATOM 681 C C . GLY A 1 85 ? -5.174 -18.978 -20.674 1.00 74.12 85 GLY A C 1
ATOM 682 O O . GLY A 1 85 ? -4.069 -19.008 -20.133 1.00 74.12 85 GLY A O 1
ATOM 683 N N . LEU A 1 86 ? -5.591 -17.959 -21.426 1.00 79.25 86 LEU A N 1
ATOM 684 C CA . LEU A 1 86 ? -4.860 -16.717 -21.646 1.00 79.25 86 LEU A CA 1
ATOM 685 C C . LEU A 1 86 ? -5.601 -15.570 -20.962 1.00 79.25 86 LEU A C 1
ATOM 687 O O . LEU A 1 86 ? -6.788 -15.356 -21.216 1.00 79.25 86 LEU A O 1
ATOM 691 N N . VAL A 1 87 ? -4.893 -14.794 -20.148 1.00 78.31 87 VAL A N 1
ATOM 692 C CA . VAL A 1 87 ? -5.434 -13.597 -19.501 1.00 78.31 87 VAL A CA 1
ATOM 693 C C . VAL A 1 87 ? -4.589 -12.385 -19.860 1.00 78.31 87 VAL A C 1
ATOM 695 O O . VAL A 1 87 ? -3.371 -12.448 -19.914 1.00 78.31 87 VAL A O 1
ATOM 698 N N . GLN A 1 88 ? -5.255 -11.269 -20.125 1.00 77.81 88 GLN A N 1
ATOM 699 C CA . GLN A 1 88 ? -4.660 -9.936 -20.245 1.00 77.81 88 GLN A CA 1
ATOM 700 C C . GLN A 1 88 ? -4.655 -9.311 -18.819 1.00 77.81 88 GLN A C 1
ATOM 702 O O . GLN A 1 88 ? -5.677 -9.515 -18.181 1.00 77.81 88 GLN A O 1
ATOM 707 N N . LEU A 1 89 ? -3.646 -8.556 -18.316 1.00 72.62 89 LEU A N 1
ATOM 708 C CA . LEU A 1 89 ? -3.651 -7.757 -17.037 1.00 72.62 89 LEU A CA 1
ATOM 709 C C . LEU A 1 89 ? -3.002 -6.349 -17.085 1.00 72.62 89 LEU A C 1
ATOM 711 O O . LEU A 1 89 ? -1.864 -6.270 -17.492 1.00 72.62 89 LEU A O 1
ATOM 715 N N . SER A 1 90 ? -3.619 -5.256 -16.608 1.00 80.94 90 SER A N 1
ATOM 716 C CA . SER A 1 90 ? -3.106 -3.894 -16.933 1.00 80.94 90 SER A CA 1
ATOM 717 C C . SER A 1 90 ? -1.785 -3.600 -16.271 1.00 80.94 90 SER A C 1
ATOM 719 O O . SER A 1 90 ? -1.666 -3.777 -15.064 1.00 80.94 90 SER A O 1
ATOM 721 N N . LEU A 1 91 ? -0.832 -3.049 -17.031 1.00 80.06 91 LEU A N 1
ATOM 722 C CA . LEU A 1 91 ? 0.414 -2.536 -16.457 1.00 80.06 91 LEU A CA 1
ATOM 723 C C . LEU A 1 91 ? 0.149 -1.421 -15.435 1.00 80.06 91 LEU A C 1
ATOM 725 O O . LEU A 1 91 ? 0.925 -1.248 -14.501 1.00 80.06 91 LEU A O 1
ATOM 729 N N . HIS A 1 92 ? -0.942 -0.670 -15.608 1.00 84.81 92 HIS A N 1
ATOM 730 C CA . HIS A 1 92 ? -1.305 0.478 -14.783 1.00 84.81 92 HIS A CA 1
ATOM 731 C C . HIS A 1 92 ? -2.731 0.319 -14.254 1.00 84.81 92 HIS A C 1
ATOM 733 O O . HIS A 1 92 ? -3.685 0.232 -15.030 1.00 84.81 92 HIS A O 1
ATOM 739 N N . ARG A 1 93 ? -2.879 0.282 -12.929 1.00 88.25 93 ARG A N 1
ATOM 740 C CA . ARG A 1 93 ? -4.173 0.195 -12.236 1.00 88.25 93 ARG A CA 1
ATOM 741 C C . ARG A 1 93 ? -4.319 1.324 -11.221 1.00 88.25 93 ARG A C 1
ATOM 743 O O . ARG A 1 93 ? -4.823 1.121 -10.131 1.00 88.25 93 ARG A O 1
ATOM 750 N N . CYS A 1 94 ? -3.889 2.526 -11.599 1.00 90.00 94 CYS A N 1
ATOM 751 C CA . CYS A 1 94 ? -3.746 3.668 -10.692 1.00 90.00 94 CYS A CA 1
ATOM 752 C C . CYS A 1 94 ? -5.009 3.989 -9.878 1.00 90.00 94 CYS A C 1
ATOM 754 O O . CYS A 1 94 ? -4.905 4.382 -8.719 1.00 90.00 94 CYS A O 1
ATOM 756 N N . ASP A 1 95 ? -6.193 3.735 -10.444 1.00 88.06 95 ASP A N 1
ATOM 757 C CA . ASP A 1 95 ? -7.478 3.932 -9.769 1.00 88.06 95 ASP A CA 1
ATOM 758 C C . ASP A 1 95 ? -7.609 3.123 -8.461 1.00 88.06 95 ASP A C 1
ATOM 760 O O . ASP A 1 95 ? -8.354 3.525 -7.566 1.00 88.06 95 ASP A O 1
ATOM 764 N N . THR A 1 96 ? -6.885 2.003 -8.309 1.00 86.62 96 THR A N 1
ATOM 765 C CA . THR A 1 96 ? -6.926 1.180 -7.087 1.00 86.62 96 THR A CA 1
ATOM 766 C C . THR A 1 96 ? -6.233 1.836 -5.900 1.00 86.62 96 THR A C 1
ATOM 768 O O . THR A 1 96 ? -6.555 1.508 -4.760 1.00 86.62 96 THR A O 1
ATOM 771 N N . TYR A 1 97 ? -5.310 2.771 -6.139 1.00 85.81 97 TYR A N 1
ATOM 772 C CA . TYR A 1 97 ? -4.648 3.520 -5.069 1.00 85.81 97 TYR A CA 1
ATOM 773 C C . TYR A 1 97 ? -5.587 4.578 -4.468 1.00 85.81 97 TYR A C 1
ATOM 775 O O . TYR A 1 97 ? -5.536 4.859 -3.276 1.00 85.81 97 TYR A O 1
ATOM 783 N N . GLY A 1 98 ? -6.562 5.064 -5.242 1.00 81.06 98 GLY A N 1
ATOM 784 C CA . GLY A 1 98 ? -7.667 5.884 -4.751 1.00 81.06 98 GLY A CA 1
ATOM 785 C C . GLY A 1 98 ? -7.567 7.365 -5.110 1.00 81.06 98 GLY A C 1
ATOM 786 O O . GLY A 1 98 ? -6.966 7.752 -6.114 1.00 81.06 98 GLY A O 1
ATOM 787 N N . LYS A 1 99 ? -8.247 8.189 -4.305 1.00 82.81 99 LYS A N 1
ATOM 788 C CA . LYS A 1 99 ? -8.470 9.620 -4.555 1.00 82.81 99 LYS A CA 1
ATOM 789 C C . LYS A 1 99 ? -7.708 10.540 -3.602 1.00 82.81 99 LYS A C 1
ATOM 791 O O . LYS A 1 99 ? -7.839 11.744 -3.729 1.00 82.81 99 LYS A O 1
ATOM 796 N N . ALA A 1 100 ? -6.876 10.012 -2.711 1.00 83.19 100 ALA A N 1
ATOM 797 C CA . ALA A 1 100 ? -5.990 10.850 -1.921 1.00 83.19 100 ALA A CA 1
ATOM 798 C C . ALA A 1 100 ? -4.655 11.044 -2.650 1.00 83.19 100 ALA A C 1
ATOM 800 O O . ALA A 1 100 ? -4.072 10.090 -3.176 1.00 83.19 100 ALA A O 1
ATOM 801 N N . CYS A 1 101 ? -4.113 12.264 -2.599 1.00 86.38 101 CYS A N 1
ATOM 802 C CA . CYS A 1 101 ? -2.745 12.531 -3.051 1.00 86.38 101 CYS A CA 1
ATOM 803 C C . CYS A 1 101 ? -1.732 11.650 -2.304 1.00 86.38 101 CYS A C 1
ATOM 805 O O . CYS A 1 101 ? -0.826 11.090 -2.922 1.00 86.38 101 CYS A O 1
ATOM 807 N N . ALA A 1 102 ? -1.921 11.482 -0.989 1.00 85.88 102 ALA A N 1
ATOM 808 C CA . ALA A 1 102 ? -1.039 10.674 -0.158 1.00 85.88 102 ALA A CA 1
ATOM 809 C C . ALA A 1 102 ? -1.031 9.201 -0.588 1.00 85.88 102 ALA A C 1
ATOM 811 O O . ALA A 1 102 ? 0.048 8.651 -0.783 1.00 85.88 102 ALA A O 1
ATOM 812 N N . ASP A 1 103 ? -2.200 8.598 -0.825 1.00 85.50 103 ASP A N 1
ATOM 813 C CA . ASP A 1 103 ? -2.295 7.205 -1.284 1.00 85.50 103 ASP A CA 1
ATOM 814 C C . ASP A 1 103 ? -1.568 6.995 -2.620 1.00 85.50 103 ASP A C 1
ATOM 816 O O . ASP A 1 103 ? -0.856 6.009 -2.802 1.00 85.50 103 ASP A O 1
ATOM 820 N N . CYS A 1 104 ? -1.711 7.942 -3.552 1.00 89.06 104 CYS A N 1
ATOM 821 C CA . CYS A 1 104 ? -1.045 7.865 -4.851 1.00 89.06 104 CYS A CA 1
ATOM 822 C C . CYS A 1 104 ? 0.480 8.018 -4.742 1.00 89.06 104 CYS A C 1
ATOM 824 O O . CYS A 1 104 ? 1.223 7.355 -5.462 1.00 89.06 104 CYS A O 1
ATOM 826 N N . CYS A 1 105 ? 0.953 8.878 -3.835 1.00 88.88 105 CYS A N 1
ATOM 827 C CA . CYS A 1 105 ? 2.379 9.074 -3.581 1.00 88.88 105 CYS A CA 1
ATOM 828 C C . CYS A 1 105 ? 3.010 7.830 -2.929 1.00 88.88 105 CYS A C 1
ATOM 830 O O . CYS A 1 105 ? 4.043 7.341 -3.386 1.00 88.88 105 CYS A O 1
ATOM 832 N N . LEU A 1 106 ? 2.339 7.263 -1.919 1.00 88.25 106 LEU A N 1
ATOM 833 C CA . LEU A 1 106 ? 2.774 6.050 -1.216 1.00 88.25 106 LEU A CA 1
ATOM 834 C C . LEU A 1 106 ? 2.774 4.808 -2.110 1.00 88.25 106 LEU A C 1
ATOM 836 O O . LEU A 1 106 ? 3.554 3.890 -1.879 1.00 88.25 106 LEU A O 1
ATOM 840 N N . ALA A 1 107 ? 1.945 4.780 -3.158 1.00 89.62 107 ALA A N 1
ATOM 841 C CA . ALA A 1 107 ? 1.916 3.668 -4.100 1.00 89.62 107 ALA A CA 1
ATOM 842 C C . ALA A 1 107 ? 3.256 3.454 -4.823 1.00 89.62 107 ALA A C 1
ATOM 844 O O . ALA A 1 107 ? 3.539 2.330 -5.228 1.00 89.62 107 ALA A O 1
ATOM 845 N N . ARG A 1 108 ? 4.065 4.514 -5.005 1.00 91.69 108 ARG A N 1
ATOM 846 C CA . ARG A 1 108 ? 5.397 4.480 -5.648 1.00 91.69 108 ARG A CA 1
ATOM 847 C C . ARG A 1 108 ? 5.421 3.778 -7.014 1.00 91.69 108 ARG A C 1
ATOM 849 O O . ARG A 1 108 ? 6.463 3.304 -7.459 1.00 91.69 108 ARG A O 1
ATOM 856 N N . ASP A 1 109 ? 4.280 3.710 -7.695 1.00 93.19 109 ASP A N 1
ATOM 857 C CA . ASP A 1 109 ? 4.142 3.067 -8.997 1.00 93.19 109 ASP A CA 1
ATOM 858 C C . ASP A 1 109 ? 4.579 4.042 -10.108 1.00 93.19 109 ASP A C 1
ATOM 860 O O . ASP A 1 109 ? 3.914 5.064 -10.306 1.00 93.19 109 ASP A O 1
ATOM 864 N N . PRO A 1 110 ? 5.648 3.753 -10.881 1.00 94.00 110 PRO A N 1
ATOM 865 C CA . PRO A 1 110 ? 6.117 4.627 -11.962 1.00 94.00 110 PRO A CA 1
ATOM 866 C C . PRO A 1 110 ? 5.059 4.922 -13.028 1.00 94.00 110 PRO A C 1
ATOM 868 O O . PRO A 1 110 ? 5.123 5.950 -13.705 1.00 94.00 110 PRO A O 1
ATOM 871 N N . TYR A 1 111 ? 4.062 4.046 -13.178 1.00 93.06 111 TYR A N 1
ATOM 872 C CA . TYR A 1 111 ? 2.959 4.269 -14.104 1.00 93.06 111 TYR A CA 1
ATOM 873 C C . TYR A 1 111 ? 1.895 5.232 -13.584 1.00 93.06 111 TYR A C 1
ATOM 875 O O . TYR A 1 111 ? 1.002 5.572 -14.361 1.00 93.06 111 TYR A O 1
ATOM 883 N N . CYS A 1 112 ? 1.940 5.640 -12.316 1.00 92.88 112 CYS A N 1
ATOM 884 C CA . CYS A 1 112 ? 0.860 6.358 -11.652 1.00 92.88 112 CYS A CA 1
ATOM 885 C C . CYS A 1 112 ? 1.334 7.669 -11.030 1.00 92.88 112 CYS A C 1
ATOM 887 O O . CYS A 1 112 ? 2.386 7.738 -10.403 1.00 92.88 112 CYS A O 1
ATOM 889 N N . ALA A 1 113 ? 0.535 8.716 -11.206 1.00 92.31 113 ALA A N 1
ATOM 890 C CA . ALA A 1 113 ? 0.767 10.030 -10.632 1.00 92.31 113 ALA A CA 1
ATOM 891 C C . ALA A 1 113 ? -0.563 10.660 -10.218 1.00 92.31 113 ALA A C 1
ATOM 893 O O . ALA A 1 113 ? -1.599 10.469 -10.865 1.00 92.31 113 ALA A O 1
ATOM 894 N N . TRP A 1 114 ? -0.530 11.448 -9.151 1.00 90.38 114 TRP A N 1
ATOM 895 C CA . TRP A 1 114 ? -1.685 12.219 -8.717 1.00 90.38 114 TRP A CA 1
ATOM 896 C C . TRP A 1 114 ? -1.924 13.357 -9.703 1.00 90.38 114 TRP A C 1
ATOM 898 O O . TRP A 1 114 ? -0.986 14.096 -9.975 1.00 90.38 114 TRP A O 1
ATOM 908 N N . ASP A 1 115 ? -3.135 13.521 -10.239 1.00 86.44 115 ASP A N 1
ATOM 909 C CA . ASP A 1 115 ? -3.434 14.553 -11.251 1.00 86.44 115 ASP A CA 1
ATOM 910 C C . ASP A 1 115 ? -4.112 15.823 -10.712 1.00 86.44 115 ASP A C 1
ATOM 912 O O . ASP A 1 115 ? -4.423 16.734 -11.484 1.00 86.44 115 ASP A O 1
ATOM 916 N N . GLY A 1 116 ? -4.328 15.887 -9.397 1.00 83.69 116 GLY A N 1
ATOM 917 C CA . GLY A 1 116 ? -5.106 16.932 -8.735 1.00 83.69 116 GLY A CA 1
ATOM 918 C C . GLY A 1 116 ? -6.485 16.468 -8.266 1.00 83.69 116 GLY A C 1
ATOM 919 O O . GLY A 1 116 ? -7.063 17.140 -7.418 1.00 83.69 116 GLY A O 1
ATOM 920 N N . ASN A 1 117 ? -6.995 15.338 -8.765 1.00 82.69 117 ASN A N 1
ATOM 921 C CA . ASN A 1 117 ? -8.313 14.807 -8.405 1.00 82.69 117 ASN A CA 1
ATOM 922 C C . ASN A 1 117 ? -8.343 13.288 -8.154 1.00 82.69 117 ASN A C 1
ATOM 924 O O . ASN A 1 117 ? -9.151 12.819 -7.354 1.00 82.69 117 ASN A O 1
ATOM 928 N N . ALA A 1 118 ? -7.510 12.506 -8.837 1.00 87.81 118 ALA A N 1
ATOM 929 C CA . ALA A 1 118 ? -7.388 11.070 -8.614 1.00 87.81 118 ALA A CA 1
ATOM 930 C C . ALA A 1 118 ? -5.960 10.578 -8.893 1.00 87.81 118 ALA A C 1
ATOM 932 O O . ALA A 1 118 ? -5.165 11.232 -9.581 1.00 87.81 118 ALA A O 1
ATOM 933 N N . CYS A 1 119 ? -5.628 9.392 -8.380 1.00 90.12 119 CYS A N 1
ATOM 934 C CA . CYS A 1 119 ? -4.434 8.697 -8.833 1.00 90.12 119 CYS A CA 1
ATOM 935 C C . CYS A 1 119 ? -4.674 8.165 -10.249 1.00 90.12 119 CYS A C 1
ATOM 937 O O . CYS A 1 119 ? -5.546 7.328 -10.466 1.00 90.12 119 CYS A O 1
ATOM 939 N N . SER A 1 120 ? -3.919 8.664 -11.225 1.00 91.56 120 SER A N 1
ATOM 940 C CA . SER A 1 120 ? -4.139 8.377 -12.645 1.00 91.56 120 SER A CA 1
ATOM 941 C C . SER A 1 120 ? -2.838 7.990 -13.343 1.00 91.56 120 SER A C 1
ATOM 943 O O . SER A 1 120 ? -1.753 8.072 -12.768 1.00 91.56 120 SER A O 1
ATOM 945 N N . ARG A 1 121 ? -2.931 7.541 -14.599 1.00 91.38 121 ARG A N 1
ATOM 946 C CA . ARG A 1 121 ? -1.753 7.155 -15.381 1.00 91.38 121 ARG A CA 1
ATOM 947 C C . ARG A 1 121 ? -0.795 8.341 -15.553 1.00 91.38 121 ARG A C 1
ATOM 949 O O . ARG A 1 121 ? -1.178 9.398 -16.059 1.00 91.38 121 ARG A O 1
ATOM 956 N N . TYR A 1 122 ? 0.477 8.117 -15.242 1.00 89.75 122 TYR A N 1
ATOM 957 C CA . TYR A 1 122 ? 1.555 9.048 -15.526 1.00 89.75 122 TYR A CA 1
ATOM 958 C C . TYR A 1 122 ? 1.653 9.304 -17.034 1.00 89.75 122 TYR A C 1
ATOM 960 O O . TYR A 1 122 ? 1.760 8.393 -17.861 1.00 89.75 122 TYR A O 1
ATOM 968 N N . ALA A 1 123 ? 1.614 10.584 -17.390 1.00 84.44 123 ALA A N 1
ATOM 969 C CA . ALA A 1 123 ? 1.824 11.054 -18.745 1.00 84.44 123 ALA A CA 1
ATOM 970 C C . ALA A 1 123 ? 2.829 12.213 -18.709 1.00 84.44 123 ALA A C 1
ATOM 972 O O . ALA A 1 123 ? 2.582 13.203 -18.006 1.00 84.44 123 ALA A O 1
ATOM 973 N N . PRO A 1 124 ? 3.929 12.146 -19.475 1.00 77.12 124 PRO A N 1
ATOM 974 C CA . PRO A 1 124 ? 4.891 13.236 -19.540 1.00 77.12 124 PRO A CA 1
ATOM 975 C C . PRO A 1 124 ? 4.231 14.443 -20.220 1.00 77.12 124 PRO A C 1
ATOM 977 O O . PRO A 1 124 ? 3.842 14.380 -21.385 1.00 77.12 124 PRO A O 1
ATOM 980 N N . THR A 1 125 ? 4.053 15.553 -19.496 1.00 70.75 125 THR A N 1
ATOM 981 C CA . THR A 1 125 ? 3.508 16.799 -20.068 1.00 70.75 125 THR A CA 1
ATOM 982 C C . THR A 1 125 ? 4.371 17.996 -19.713 1.00 70.75 125 THR A C 1
ATOM 984 O O . THR A 1 125 ? 5.031 18.027 -18.678 1.00 70.75 125 THR A O 1
ATOM 987 N N . SER A 1 126 ? 4.331 19.025 -20.559 1.00 64.31 126 SER A N 1
ATOM 988 C CA . SER A 1 126 ? 5.050 20.281 -20.330 1.00 64.31 126 SER A CA 1
ATOM 989 C C . SER A 1 126 ? 4.433 21.152 -19.225 1.00 64.31 126 SER A C 1
ATOM 991 O O . SER A 1 126 ? 5.090 22.066 -18.726 1.00 64.31 126 SER A O 1
ATOM 993 N N . LYS A 1 127 ? 3.189 20.882 -18.799 1.00 63.56 127 LYS A N 1
ATOM 994 C CA . LYS A 1 127 ? 2.488 21.638 -17.749 1.00 63.56 127 LYS A CA 1
ATOM 995 C C . LYS A 1 127 ? 2.622 20.928 -16.398 1.00 63.56 127 LYS A C 1
ATOM 997 O O . LYS A 1 127 ? 1.689 20.301 -15.916 1.00 63.56 127 LYS A O 1
ATOM 1002 N N . ARG A 1 128 ? 3.788 21.089 -15.768 1.00 59.66 128 ARG A N 1
ATOM 1003 C CA . ARG A 1 128 ? 4.192 20.465 -14.487 1.00 59.66 128 ARG A CA 1
ATOM 1004 C C . ARG A 1 128 ? 3.321 20.782 -13.260 1.00 59.66 128 ARG A C 1
ATOM 1006 O O . ARG A 1 128 ? 3.530 20.207 -12.208 1.00 59.66 128 ARG A O 1
ATOM 1013 N N . ARG A 1 129 ? 2.380 21.726 -13.333 1.00 59.31 129 ARG A N 1
ATOM 1014 C CA . ARG A 1 129 ? 1.806 22.345 -12.121 1.00 59.31 129 ARG A CA 1
ATOM 1015 C C . ARG A 1 129 ? 0.722 21.547 -11.389 1.00 59.31 129 ARG A C 1
ATOM 1017 O O . ARG A 1 129 ? 0.276 22.020 -10.354 1.00 59.31 129 ARG A O 1
ATOM 1024 N N . ALA A 1 130 ? 0.304 20.384 -11.884 1.00 59.16 130 ALA A N 1
ATOM 1025 C CA . ALA A 1 130 ? -0.790 19.627 -11.262 1.00 59.16 130 ALA A CA 1
ATOM 1026 C C . ALA A 1 130 ? -0.485 18.146 -10.999 1.00 59.16 130 ALA A C 1
ATOM 1028 O O . ALA A 1 130 ? -1.309 17.488 -10.370 1.00 59.16 130 ALA A O 1
ATOM 1029 N N . ARG A 1 131 ? 0.666 17.622 -11.452 1.00 75.38 131 ARG A N 1
ATOM 1030 C CA . ARG A 1 131 ? 1.010 16.211 -11.250 1.00 75.38 131 ARG A CA 1
ATOM 1031 C C . ARG A 1 131 ? 2.042 16.029 -10.155 1.00 75.38 131 ARG A C 1
ATOM 1033 O O . ARG A 1 131 ? 2.961 16.832 -10.076 1.00 75.38 131 ARG A O 1
ATOM 1040 N N . ARG A 1 132 ? 1.836 15.021 -9.309 1.00 86.50 132 ARG A N 1
ATOM 1041 C CA . ARG A 1 132 ? 2.732 14.684 -8.199 1.00 86.50 132 ARG A CA 1
ATOM 1042 C C . ARG A 1 132 ? 3.035 13.197 -8.240 1.00 86.50 132 ARG A C 1
ATOM 1044 O O . ARG A 1 132 ? 2.106 12.383 -8.220 1.00 86.50 132 ARG A O 1
ATOM 1051 N N . GLN A 1 133 ? 4.314 12.865 -8.311 1.00 90.75 133 GLN A N 1
ATOM 1052 C CA . GLN A 1 133 ? 4.812 11.503 -8.252 1.00 90.75 133 GLN A CA 1
ATOM 1053 C C . GLN A 1 133 ? 6.159 11.490 -7.529 1.00 90.75 133 GLN A C 1
ATOM 1055 O O . GLN A 1 133 ? 7.045 12.284 -7.830 1.00 90.75 133 GLN A O 1
ATOM 1060 N N . ASP A 1 134 ? 6.325 10.555 -6.599 1.00 89.62 134 ASP A N 1
ATOM 1061 C CA . ASP A 1 134 ? 7.602 10.307 -5.934 1.00 89.62 134 ASP A CA 1
ATOM 1062 C C . ASP A 1 134 ? 7.814 8.800 -5.807 1.00 89.62 134 ASP A C 1
ATOM 1064 O O . ASP A 1 134 ? 7.476 8.173 -4.807 1.00 89.62 134 ASP A O 1
ATOM 1068 N N . VAL A 1 135 ? 8.348 8.194 -6.868 1.00 91.25 135 VAL A N 1
ATOM 1069 C CA . VAL A 1 135 ? 8.666 6.761 -6.876 1.00 91.25 135 VAL A CA 1
ATOM 1070 C C . VAL A 1 135 ? 9.806 6.478 -5.898 1.00 91.25 135 VAL A C 1
ATOM 1072 O O . VAL A 1 135 ? 9.762 5.502 -5.144 1.00 91.25 135 VAL A O 1
ATOM 1075 N N . LYS A 1 136 ? 10.839 7.328 -5.881 1.00 89.12 136 LYS A N 1
ATOM 1076 C CA . LYS A 1 136 ? 12.077 7.062 -5.149 1.00 89.12 136 LYS A CA 1
ATOM 1077 C C . LYS A 1 136 ? 11.903 7.045 -3.637 1.00 89.12 136 LYS A C 1
ATOM 1079 O O . LYS A 1 136 ? 12.477 6.158 -3.000 1.00 89.12 136 LYS A O 1
ATOM 1084 N N . TYR A 1 137 ? 11.156 7.987 -3.069 1.00 87.12 137 TYR A N 1
ATOM 1085 C CA . TYR A 1 137 ? 10.995 8.103 -1.617 1.00 87.12 137 TYR A CA 1
ATOM 1086 C C . TYR A 1 137 ? 9.563 7.858 -1.150 1.00 87.12 137 TYR A C 1
ATOM 1088 O O . TYR A 1 137 ? 9.392 7.405 -0.019 1.00 87.12 137 TYR A O 1
ATOM 1096 N N . GLY A 1 138 ? 8.569 8.081 -2.013 1.00 88.00 138 GLY A N 1
ATOM 1097 C CA . GLY A 1 138 ? 7.158 7.956 -1.660 1.00 88.00 138 GLY A CA 1
ATOM 1098 C C . GLY A 1 138 ? 6.791 8.856 -0.491 1.00 88.00 138 GLY A C 1
ATOM 1099 O O . GLY A 1 138 ? 6.222 8.359 0.474 1.00 88.00 138 GLY A O 1
ATOM 1100 N N . ASP A 1 139 ? 7.176 10.137 -0.524 1.00 87.12 139 ASP A N 1
ATOM 1101 C CA . ASP A 1 139 ? 6.940 11.084 0.567 1.00 87.12 139 ASP A CA 1
ATOM 1102 C C . ASP A 1 139 ? 5.690 11.951 0.326 1.00 87.12 139 ASP A C 1
ATOM 1104 O O . ASP A 1 139 ? 5.732 12.921 -0.437 1.00 87.12 139 ASP A O 1
ATOM 1108 N N . PRO A 1 140 ? 4.557 11.687 1.004 1.00 86.75 140 PRO A N 1
ATOM 1109 C CA . PRO A 1 140 ? 3.379 12.527 0.870 1.00 86.75 140 PRO A CA 1
ATOM 1110 C C . PRO A 1 140 ? 3.604 13.931 1.419 1.00 86.75 140 PRO A C 1
ATOM 1112 O O . PRO A 1 140 ? 3.005 14.856 0.889 1.00 86.75 140 PRO A O 1
ATOM 1115 N N . ILE A 1 141 ? 4.448 14.102 2.447 1.00 83.75 141 ILE A N 1
ATOM 1116 C CA . ILE A 1 141 ? 4.582 15.351 3.219 1.00 83.75 141 ILE A CA 1
ATOM 1117 C C . ILE A 1 141 ? 5.081 16.492 2.341 1.00 83.75 141 ILE A C 1
ATOM 1119 O O . ILE A 1 141 ? 4.569 17.607 2.407 1.00 83.75 141 ILE A O 1
ATOM 1123 N N . THR A 1 142 ? 6.078 16.213 1.511 1.00 84.25 142 THR A N 1
ATOM 1124 C CA . THR A 1 142 ? 6.654 17.214 0.611 1.00 84.25 142 THR A CA 1
ATOM 1125 C C . THR A 1 142 ? 5.892 17.332 -0.706 1.00 84.25 142 THR A C 1
ATOM 1127 O O . THR A 1 142 ? 5.851 18.418 -1.291 1.00 84.25 142 THR A O 1
ATOM 1130 N N . GLN A 1 143 ? 5.265 16.247 -1.168 1.00 85.00 143 GLN A N 1
ATOM 1131 C CA . GLN A 1 143 ? 4.585 16.208 -2.464 1.00 85.00 143 GLN A CA 1
ATOM 1132 C C . GLN A 1 143 ? 3.158 16.757 -2.403 1.00 85.00 143 GLN A C 1
ATOM 1134 O O . GLN A 1 143 ? 2.727 17.479 -3.304 1.00 85.00 143 GLN A O 1
ATOM 1139 N N . CYS A 1 144 ? 2.416 16.453 -1.342 1.00 84.38 144 CYS A N 1
ATOM 1140 C CA . CYS A 1 144 ? 1.015 16.813 -1.182 1.00 84.38 144 C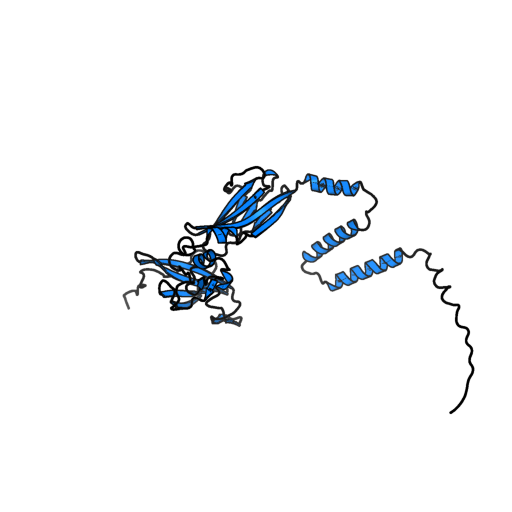YS A CA 1
ATOM 1141 C C . CYS A 1 144 ? 0.887 18.048 -0.283 1.00 84.38 144 CYS A C 1
ATOM 1143 O O . CYS A 1 144 ? 1.214 18.010 0.895 1.00 84.38 144 CYS A O 1
ATOM 1145 N N . TRP A 1 145 ? 0.390 19.157 -0.831 1.00 68.62 145 TRP A N 1
ATOM 1146 C CA . TRP A 1 145 ? 0.242 20.407 -0.070 1.00 68.62 145 TRP A CA 1
ATOM 1147 C C . TRP A 1 145 ? -1.009 20.434 0.822 1.00 68.62 145 TRP A C 1
ATOM 1149 O O . TRP A 1 145 ? -1.045 21.199 1.778 1.00 68.62 145 TRP A O 1
ATOM 1159 N N . ASP A 1 146 ? -1.971 19.537 0.579 1.00 62.59 146 ASP A N 1
ATOM 1160 C CA . ASP A 1 146 ? -3.282 19.527 1.242 1.00 62.59 146 ASP A CA 1
ATOM 1161 C C . ASP A 1 146 ? -3.419 18.388 2.263 1.00 62.59 146 ASP A C 1
ATOM 1163 O O . ASP A 1 146 ? -4.486 17.802 2.408 1.00 62.59 146 ASP A O 1
ATOM 1167 N N . ILE A 1 147 ? -2.350 17.986 2.955 1.00 60.91 147 ILE A N 1
ATOM 1168 C CA . ILE A 1 147 ? -2.408 16.836 3.880 1.00 60.91 147 ILE A CA 1
ATOM 1169 C C . ILE A 1 147 ? -3.319 17.121 5.077 1.00 60.91 147 ILE A C 1
ATOM 1171 O O . ILE A 1 147 ? -4.070 16.248 5.495 1.00 60.91 147 ILE A O 1
ATOM 1175 N N . GLU A 1 148 ? -3.308 18.343 5.606 1.00 53.22 148 GLU A N 1
ATOM 1176 C CA . GLU A 1 148 ? -4.147 18.712 6.753 1.00 53.22 148 GLU A CA 1
ATOM 1177 C C . GLU A 1 148 ? -5.639 18.793 6.383 1.00 53.22 148 GLU A C 1
ATOM 1179 O O . GLU A 1 148 ? -6.500 18.422 7.185 1.00 53.22 148 GLU A O 1
ATOM 1184 N N . GLU A 1 149 ? -5.951 19.193 5.147 1.00 46.62 149 GLU A N 1
ATOM 1185 C CA . GLU A 1 149 ? -7.321 19.310 4.640 1.00 46.62 149 GLU A CA 1
ATOM 1186 C C . GLU A 1 149 ? -7.832 17.972 4.068 1.00 46.62 149 GLU A C 1
ATOM 1188 O O . GLU A 1 149 ? -8.964 17.591 4.318 1.00 46.62 149 GLU A O 1
ATOM 1193 N N . SER A 1 150 ? -6.996 17.160 3.414 1.00 48.34 150 SER A N 1
ATOM 1194 C CA . SER A 1 150 ? -7.386 15.828 2.908 1.00 48.34 150 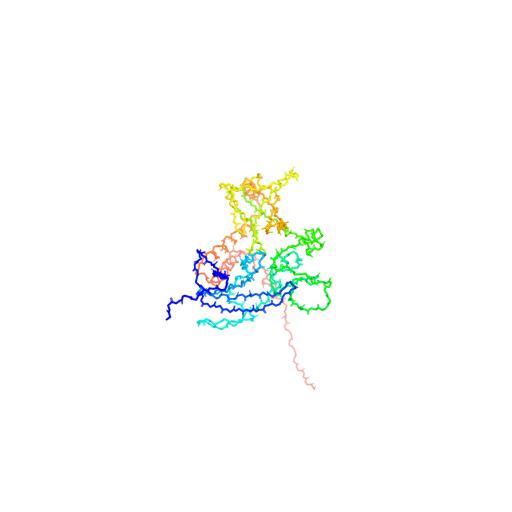SER A CA 1
ATOM 1195 C C . SER A 1 150 ? -7.468 14.751 3.997 1.00 48.34 150 SER A C 1
ATOM 1197 O O . SER A 1 150 ? -8.367 13.920 3.934 1.00 48.34 150 SER A O 1
ATOM 1199 N N . ILE A 1 151 ? -6.632 14.790 5.046 1.00 52.53 151 ILE A N 1
ATOM 1200 C CA . ILE A 1 151 ? -6.775 13.893 6.217 1.00 52.53 151 ILE A CA 1
ATOM 1201 C C . ILE A 1 151 ? -8.036 14.234 7.035 1.00 52.53 151 ILE A C 1
ATOM 1203 O O . ILE A 1 151 ? -8.555 13.381 7.759 1.00 52.53 151 ILE A O 1
ATOM 1207 N N . SER A 1 152 ? -8.536 15.470 6.938 1.00 43.56 152 SER A N 1
ATOM 1208 C CA . SER A 1 152 ? -9.772 15.899 7.601 1.00 43.56 152 SER A CA 1
ATOM 1209 C C . SER A 1 152 ? -11.023 15.769 6.718 1.00 43.56 152 SER A C 1
ATOM 1211 O O . SER A 1 152 ? -12.091 15.480 7.260 1.00 43.56 152 SER A O 1
ATOM 1213 N N . HIS A 1 153 ? -10.905 15.912 5.391 1.00 42.25 153 HIS A N 1
ATOM 1214 C CA . HIS A 1 153 ? -12.026 15.872 4.441 1.00 42.25 153 HIS A CA 1
ATOM 1215 C C . HIS A 1 153 ? -12.221 14.540 3.700 1.00 42.25 153 HIS A C 1
ATOM 1217 O O . HIS A 1 153 ? -13.343 14.274 3.265 1.00 42.25 153 HIS A O 1
ATOM 1223 N N . GLU A 1 154 ? -11.218 13.662 3.603 1.00 49.94 154 GLU A N 1
ATOM 1224 C CA . GLU A 1 154 ? -11.487 12.238 3.383 1.00 49.94 154 GLU A CA 1
ATOM 1225 C C . GLU A 1 154 ? -11.796 11.634 4.749 1.00 49.94 154 GLU A C 1
ATOM 1227 O O . GLU A 1 154 ? -10.912 11.229 5.500 1.00 49.94 154 GLU A O 1
ATOM 1232 N N . THR A 1 155 ? -13.074 11.685 5.121 1.00 54.06 155 THR A N 1
ATOM 1233 C CA . THR A 1 155 ? -13.602 11.132 6.367 1.00 54.06 155 THR A CA 1
ATOM 1234 C C . THR A 1 155 ? -13.117 9.694 6.518 1.00 54.06 155 THR A C 1
ATOM 1236 O O . THR A 1 155 ? -13.686 8.805 5.889 1.00 54.06 155 THR A O 1
ATOM 1239 N N . ALA A 1 156 ? -12.058 9.468 7.308 1.00 63.47 156 ALA A N 1
ATOM 1240 C CA . ALA A 1 156 ? -11.615 8.126 7.674 1.00 63.47 156 ALA A CA 1
ATOM 1241 C C . ALA A 1 156 ? -12.860 7.312 8.019 1.00 63.47 156 ALA A C 1
ATOM 1243 O O . ALA A 1 156 ? -13.616 7.760 8.883 1.00 63.47 156 ALA A O 1
ATOM 1244 N N . ASP A 1 157 ? -13.086 6.204 7.306 1.00 72.94 157 ASP A N 1
ATOM 1245 C CA . ASP A 1 157 ? -14.367 5.496 7.311 1.00 72.94 157 ASP A CA 1
ATOM 1246 C C . ASP A 1 157 ? -14.870 5.353 8.751 1.00 72.94 157 ASP A C 1
ATOM 1248 O O . ASP A 1 157 ? -14.214 4.726 9.587 1.00 72.94 157 ASP A O 1
ATOM 1252 N N . GLU A 1 158 ? -16.005 5.974 9.068 1.00 86.38 158 GLU A N 1
ATOM 1253 C CA . GLU A 1 158 ? -16.583 5.895 10.405 1.00 86.38 158 GLU A CA 1
ATOM 1254 C C . GLU A 1 158 ? -17.562 4.725 10.426 1.00 86.38 158 GLU A C 1
ATOM 1256 O O . GLU A 1 158 ? -18.595 4.742 9.753 1.00 86.38 158 GLU A O 1
ATOM 1261 N N . LYS A 1 159 ? -17.226 3.667 11.169 1.00 90.88 159 LYS A N 1
ATOM 1262 C CA . LYS A 1 159 ? -18.079 2.477 11.297 1.00 90.88 159 LYS A CA 1
ATOM 1263 C C . LYS A 1 159 ? -18.424 2.241 12.758 1.00 90.88 159 LYS A C 1
ATOM 1265 O O . LYS A 1 159 ? -17.577 2.357 13.641 1.00 90.88 159 LYS A O 1
ATOM 1270 N N . VAL A 1 160 ? -19.669 1.856 13.013 1.00 93.31 160 VAL A N 1
ATOM 1271 C CA . VAL A 1 160 ? -20.131 1.460 14.347 1.00 93.31 160 VAL A CA 1
ATOM 1272 C C . VAL A 1 160 ? -20.195 -0.060 14.406 1.00 93.31 160 VAL A C 1
ATOM 1274 O O . VAL A 1 160 ? -20.810 -0.691 13.548 1.00 93.31 160 VAL A O 1
ATOM 1277 N N . ILE A 1 161 ? -19.556 -0.647 15.413 1.00 94.44 161 ILE A N 1
ATOM 1278 C CA . ILE A 1 161 ? -19.496 -2.090 15.635 1.00 94.44 161 ILE A CA 1
ATOM 1279 C C . ILE A 1 161 ? -20.098 -2.387 17.006 1.00 94.44 161 ILE A C 1
ATOM 1281 O O . ILE A 1 161 ? -19.774 -1.738 18.000 1.00 94.44 161 ILE A O 1
ATOM 1285 N N . PHE A 1 162 ? -20.965 -3.393 17.058 1.00 93.50 162 PHE A N 1
ATOM 1286 C CA . PHE A 1 162 ? -21.518 -3.911 18.302 1.00 93.50 162 PHE A CA 1
ATOM 1287 C C . PHE A 1 162 ? -20.874 -5.254 18.613 1.00 93.50 162 PHE A C 1
ATOM 1289 O O . PHE A 1 162 ? -20.825 -6.135 17.756 1.00 93.50 162 PHE A O 1
ATOM 1296 N N . GLY A 1 163 ? -20.396 -5.407 19.841 1.00 92.81 163 GLY A N 1
ATOM 1297 C CA . GLY A 1 163 ? -19.871 -6.668 20.342 1.00 92.81 163 GLY A CA 1
ATOM 1298 C C . GLY A 1 163 ? -20.557 -7.055 21.644 1.00 92.81 163 GLY A C 1
ATOM 1299 O O . GLY A 1 163 ? -21.016 -6.196 22.393 1.00 92.81 163 GLY A O 1
ATOM 1300 N N . ILE A 1 164 ? -20.654 -8.354 21.902 1.00 91.50 164 ILE A N 1
ATOM 1301 C CA . ILE A 1 164 ? -21.255 -8.886 23.129 1.00 91.50 164 ILE A CA 1
ATOM 1302 C C . ILE A 1 164 ? -20.130 -9.175 24.118 1.00 91.50 164 ILE A C 1
ATOM 1304 O O . ILE A 1 164 ? -19.067 -9.663 23.726 1.00 91.50 164 ILE A O 1
ATOM 1308 N N . GLU A 1 165 ? -20.361 -8.873 25.391 1.00 92.56 165 GLU A N 1
ATOM 1309 C CA . GLU A 1 165 ? -19.416 -9.186 26.458 1.00 92.56 165 GLU A CA 1
ATOM 1310 C C . GLU A 1 165 ? -19.005 -10.673 26.446 1.00 92.56 165 GLU A C 1
ATOM 1312 O O . GLU A 1 165 ? -19.802 -11.560 26.147 1.00 92.56 165 GLU A O 1
ATOM 1317 N N . PHE A 1 166 ? -17.730 -10.938 26.733 1.00 91.25 166 PHE A N 1
ATOM 1318 C CA . PHE A 1 166 ? -17.063 -12.247 26.707 1.00 91.25 166 PHE A CA 1
ATOM 1319 C C . PHE A 1 166 ? -16.899 -12.923 25.339 1.00 91.25 166 PHE A C 1
ATOM 1321 O O . PHE A 1 166 ? -16.088 -13.846 25.240 1.00 91.25 166 PHE A O 1
ATOM 1328 N N . ASN A 1 167 ? -17.555 -12.442 24.282 1.00 92.94 167 ASN A N 1
ATOM 1329 C CA . ASN A 1 167 ? -17.327 -12.930 22.923 1.00 92.94 167 ASN A CA 1
ATOM 1330 C C . ASN A 1 167 ? -16.061 -12.331 22.300 1.00 92.94 167 ASN A C 1
ATOM 1332 O O . ASN A 1 167 ? -15.530 -11.312 22.750 1.00 92.94 167 ASN A O 1
ATOM 1336 N N . SER A 1 168 ? -15.585 -12.965 21.229 1.00 94.12 168 SER A N 1
ATOM 1337 C CA . SER A 1 168 ? -14.530 -12.411 20.392 1.00 94.12 168 SER A CA 1
ATOM 1338 C C . SER A 1 168 ? -15.096 -11.412 19.381 1.00 94.12 168 SER A C 1
ATOM 1340 O O . SER A 1 168 ? -16.225 -11.534 18.907 1.00 94.12 168 SER A O 1
ATOM 1342 N N . THR A 1 169 ? -14.322 -10.386 19.048 1.00 95.00 169 THR A N 1
ATOM 1343 C CA . THR A 1 169 ? -14.676 -9.388 18.032 1.00 95.00 169 THR A CA 1
ATOM 1344 C C . THR A 1 169 ? -13.433 -9.031 17.231 1.00 95.00 169 THR A C 1
ATOM 1346 O O . THR A 1 169 ? -12.361 -8.819 17.800 1.00 95.00 169 THR A O 1
ATOM 1349 N N . PHE A 1 170 ? -13.574 -8.985 15.908 1.00 95.75 170 PHE A N 1
ATOM 1350 C CA . PHE A 1 170 ? -12.512 -8.592 14.991 1.00 95.75 170 PHE A CA 1
ATOM 1351 C C . PHE A 1 170 ? -12.823 -7.221 14.396 1.00 95.75 170 PHE A C 1
ATOM 1353 O O . PHE A 1 170 ? -13.893 -7.010 13.829 1.00 95.75 170 PHE A O 1
ATOM 1360 N N . LEU A 1 171 ? -11.887 -6.293 14.552 1.00 95.44 171 LEU A N 1
ATOM 1361 C CA . LEU A 1 171 ? -11.950 -4.949 14.003 1.00 95.44 171 LEU A CA 1
ATOM 1362 C C . LEU A 1 171 ? -11.092 -4.912 12.737 1.00 95.44 171 LEU A C 1
ATOM 1364 O O . LEU A 1 171 ? -9.864 -4.859 12.818 1.00 95.44 171 LEU A O 1
ATOM 1368 N N . GLU A 1 172 ? -11.742 -4.984 11.579 1.00 93.94 172 GLU A N 1
ATOM 1369 C CA . GLU A 1 172 ? -11.076 -5.019 10.276 1.00 93.94 172 GLU A CA 1
ATOM 1370 C C . GLU A 1 172 ? -10.443 -3.663 9.928 1.00 93.94 172 GLU A C 1
ATOM 1372 O O . GLU A 1 172 ? -11.074 -2.608 10.046 1.00 93.94 172 GLU A O 1
ATOM 1377 N N . CYS A 1 173 ? -9.188 -3.698 9.483 1.00 92.69 173 CYS A N 1
ATOM 1378 C CA . CYS A 1 173 ? -8.477 -2.559 8.921 1.00 92.69 173 CYS A CA 1
ATOM 1379 C C . CYS A 1 173 ? -7.394 -3.050 7.962 1.00 92.69 173 CYS A C 1
ATOM 1381 O O . CYS A 1 173 ? -6.410 -3.650 8.393 1.00 92.69 173 CYS A O 1
ATOM 1383 N N . ILE A 1 174 ? -7.567 -2.759 6.675 1.00 88.75 174 ILE A N 1
ATOM 1384 C CA . ILE A 1 174 ? -6.652 -3.186 5.618 1.00 88.75 174 ILE A CA 1
ATOM 1385 C C . ILE A 1 174 ? -6.088 -1.925 4.951 1.00 88.75 174 ILE A C 1
ATOM 1387 O O . ILE A 1 174 ? -6.868 -1.149 4.391 1.00 88.75 174 ILE A O 1
ATOM 1391 N N . PRO A 1 175 ? -4.769 -1.671 5.031 1.00 86.31 175 PRO A N 1
ATOM 1392 C CA . PRO A 1 175 ? -4.158 -0.544 4.342 1.00 86.31 175 PRO A CA 1
ATOM 1393 C C . PRO A 1 175 ? -4.168 -0.773 2.825 1.00 86.31 175 PRO A C 1
ATOM 1395 O O . PRO A 1 175 ? -4.049 -1.904 2.358 1.00 86.31 175 PRO A O 1
ATOM 1398 N N . LYS A 1 176 ? -4.278 0.307 2.042 1.00 81.38 176 LYS A N 1
ATOM 1399 C CA . LYS A 1 176 ? -4.174 0.220 0.575 1.00 81.38 176 LYS A CA 1
ATOM 1400 C C . LYS A 1 176 ? -2.744 -0.066 0.110 1.00 81.38 176 LYS A C 1
ATOM 1402 O O . LYS A 1 176 ? -2.557 -0.816 -0.843 1.00 81.38 176 LYS A O 1
ATOM 1407 N N . SER A 1 177 ? -1.748 0.532 0.771 1.00 78.88 177 SER A N 1
ATOM 1408 C CA . SER A 1 177 ? -0.335 0.243 0.500 1.00 78.88 177 SER A CA 1
ATOM 1409 C C . SER A 1 177 ? 0.056 -1.105 1.100 1.00 78.88 177 SER A C 1
ATOM 1411 O O . SER A 1 177 ? -0.184 -1.360 2.281 1.00 78.88 177 SER A O 1
ATOM 1413 N N . GLN A 1 178 ? 0.722 -1.940 0.300 1.00 79.31 178 GLN A N 1
ATOM 1414 C CA . GLN A 1 178 ? 1.278 -3.216 0.757 1.00 79.31 178 GLN A CA 1
ATOM 1415 C C . GLN A 1 178 ? 2.508 -3.046 1.663 1.00 79.31 178 GLN A C 1
ATOM 1417 O O . GLN A 1 178 ? 2.897 -3.999 2.333 1.00 79.31 178 GLN A O 1
ATOM 1422 N N . GLN A 1 179 ? 3.136 -1.863 1.694 1.00 81.31 179 GLN A N 1
ATOM 1423 C CA . GLN A 1 179 ? 4.301 -1.607 2.552 1.00 81.31 179 GLN A CA 1
ATOM 1424 C C . GLN A 1 179 ? 3.918 -0.990 3.905 1.00 81.31 179 GLN A C 1
ATOM 1426 O O . GLN A 1 179 ? 4.769 -0.851 4.789 1.00 81.31 179 GLN A O 1
ATOM 1431 N N . ALA A 1 180 ? 2.650 -0.613 4.083 1.00 87.25 180 ALA A N 1
ATOM 1432 C CA . ALA A 1 180 ? 2.180 0.020 5.301 1.00 87.25 180 ALA A CA 1
ATOM 1433 C C . ALA A 1 180 ? 1.969 -1.000 6.429 1.00 87.25 180 ALA A C 1
ATOM 1435 O O . ALA A 1 180 ? 1.368 -2.058 6.259 1.00 87.25 180 ALA A O 1
ATOM 1436 N N . SER A 1 181 ? 2.405 -0.628 7.629 1.00 90.50 181 SER A N 1
ATOM 1437 C CA . SER A 1 181 ? 2.095 -1.345 8.867 1.00 90.50 181 SER A CA 1
ATOM 1438 C C . SER A 1 181 ? 0.929 -0.673 9.587 1.00 90.50 181 SER A C 1
ATOM 1440 O O . SER A 1 181 ? 0.830 0.554 9.594 1.00 90.50 181 SER A O 1
ATOM 1442 N N . ILE A 1 182 ? 0.045 -1.447 10.220 1.00 92.50 182 ILE A N 1
ATOM 1443 C CA . ILE A 1 182 ? -1.092 -0.878 10.953 1.00 92.50 182 ILE A CA 1
ATOM 1444 C C . ILE A 1 182 ? -0.793 -0.715 12.445 1.00 92.50 182 ILE A C 1
ATOM 1446 O O . ILE A 1 182 ? -0.243 -1.597 13.109 1.00 92.50 182 ILE A O 1
ATOM 1450 N N . LYS A 1 183 ? -1.212 0.423 12.999 1.00 92.50 183 LYS A N 1
ATOM 1451 C CA . LYS A 1 183 ? -1.177 0.734 14.429 1.00 92.50 183 LYS A CA 1
ATOM 1452 C C . LYS A 1 183 ? -2.565 1.086 14.927 1.00 92.50 183 LYS A C 1
ATOM 1454 O O . LYS A 1 183 ? -3.315 1.803 14.273 1.00 92.50 183 LYS A O 1
ATOM 1459 N N . TRP A 1 184 ? -2.874 0.610 16.125 1.00 94.75 184 TRP A N 1
ATOM 1460 C CA . TRP A 1 184 ? -4.180 0.783 16.738 1.00 94.75 184 TRP A CA 1
ATOM 1461 C C . TRP A 1 184 ? -4.101 1.694 17.953 1.00 94.75 184 TRP A C 1
ATOM 1463 O O . TRP A 1 184 ? -3.276 1.480 18.843 1.00 94.75 184 TRP A O 1
ATOM 1473 N N . TYR A 1 185 ? -5.004 2.667 17.999 1.00 94.00 185 TYR A N 1
ATOM 1474 C CA . TYR A 1 185 ? -5.200 3.551 19.140 1.00 94.00 185 TYR A CA 1
ATOM 1475 C C . TYR A 1 185 ? -6.636 3.445 19.634 1.00 94.00 185 TYR A C 1
ATOM 1477 O O . TYR A 1 185 ? -7.544 3.258 18.829 1.00 94.00 185 TYR A O 1
ATOM 1485 N N . ILE A 1 186 ? -6.842 3.588 20.936 1.00 93.81 186 ILE A N 1
ATOM 1486 C CA . ILE A 1 186 ? -8.167 3.638 21.551 1.00 93.81 186 ILE A CA 1
ATOM 1487 C C . ILE A 1 186 ? -8.352 4.978 22.257 1.00 93.81 186 ILE A C 1
ATOM 1489 O O . ILE A 1 186 ? -7.440 5.486 22.910 1.00 93.81 186 ILE A O 1
ATOM 1493 N N . GLN A 1 187 ? -9.543 5.539 22.122 1.00 93.62 187 GLN A N 1
ATOM 1494 C CA . GLN A 1 187 ? -10.053 6.616 22.950 1.00 93.62 187 GLN A CA 1
ATOM 1495 C C . GLN A 1 187 ? -11.280 6.085 23.683 1.00 93.62 187 GLN A C 1
ATOM 1497 O O . GLN A 1 187 ? -12.302 5.785 23.060 1.00 93.62 187 GLN A O 1
ATOM 1502 N N . ARG A 1 188 ? -11.160 5.897 24.998 1.00 90.44 188 ARG A N 1
ATOM 1503 C CA . ARG A 1 188 ? -12.259 5.376 25.816 1.00 90.44 188 ARG A CA 1
ATOM 1504 C C . ARG A 1 188 ? -13.282 6.470 26.082 1.00 90.44 188 ARG A C 1
ATOM 1506 O O . ARG A 1 188 ? -12.981 7.660 26.042 1.00 90.44 188 ARG A O 1
ATOM 1513 N N . THR A 1 189 ? -14.510 6.051 26.356 1.00 81.25 189 THR A N 1
ATOM 1514 C CA . THR A 1 189 ? -15.608 6.972 26.659 1.00 81.25 189 THR A CA 1
ATOM 1515 C C . THR A 1 189 ? -15.306 7.736 27.951 1.00 81.25 189 THR A C 1
ATOM 1517 O O . THR A 1 189 ? -15.305 7.140 29.024 1.00 81.25 189 THR A O 1
ATOM 1520 N N . GLY A 1 190 ? -15.047 9.042 27.842 1.00 77.19 190 GLY A N 1
ATOM 1521 C CA . GLY A 1 190 ? -14.681 9.915 28.966 1.00 77.19 190 GLY A CA 1
ATOM 1522 C C . GLY A 1 190 ? -13.202 10.318 29.021 1.00 77.19 190 GLY A C 1
ATOM 1523 O O . GLY A 1 190 ? -12.880 11.251 29.750 1.00 77.19 190 GLY A O 1
ATOM 1524 N N . ASP A 1 191 ? -12.334 9.691 28.219 1.00 82.50 191 ASP A N 1
ATOM 1525 C CA . ASP A 1 191 ? -10.923 10.069 28.095 1.00 82.50 191 ASP A CA 1
ATOM 1526 C C . ASP A 1 191 ? -10.715 10.991 26.881 1.00 82.50 191 ASP A C 1
ATOM 1528 O O . ASP A 1 191 ? -11.139 10.698 25.757 1.00 82.50 191 ASP A O 1
ATOM 1532 N N . GLU A 1 192 ? -10.010 12.108 27.074 1.00 78.06 192 GLU A N 1
ATOM 1533 C CA . GLU A 1 192 ? -9.603 12.976 25.956 1.00 78.06 192 GLU A CA 1
ATOM 1534 C C . GLU A 1 192 ? -8.345 12.463 25.245 1.00 78.06 192 GLU A C 1
ATOM 1536 O O . GLU A 1 192 ? -8.121 12.752 24.066 1.00 78.06 192 GLU A O 1
ATOM 1541 N N . GLN A 1 193 ? -7.519 11.676 25.939 1.00 85.12 193 GLN A N 1
ATOM 1542 C CA . GLN A 1 193 ? -6.250 11.204 25.405 1.00 85.12 193 GLN A CA 1
ATOM 1543 C C . GLN A 1 193 ? -6.411 9.881 24.650 1.00 85.12 193 GLN A C 1
ATOM 1545 O O . GLN A 1 193 ? -7.085 8.951 25.088 1.00 85.12 193 GLN A O 1
ATOM 1550 N N . ARG A 1 194 ? -5.746 9.793 23.495 1.00 90.31 194 ARG A N 1
ATOM 1551 C CA . ARG A 1 194 ? -5.646 8.559 22.709 1.00 90.31 194 ARG A CA 1
ATOM 1552 C C . ARG A 1 194 ? -4.473 7.729 23.206 1.00 90.31 194 ARG A C 1
ATOM 1554 O O . ARG A 1 194 ? -3.349 8.227 23.264 1.00 90.31 194 ARG A O 1
ATOM 1561 N N . GLU A 1 195 ? -4.717 6.455 23.474 1.00 91.00 195 GLU A N 1
ATOM 1562 C CA . GLU A 1 195 ? -3.694 5.505 23.913 1.00 91.00 195 GLU A CA 1
ATOM 1563 C C . GLU A 1 195 ? -3.367 4.501 22.810 1.00 91.00 195 GLU A C 1
ATOM 1565 O O . GLU A 1 195 ? -4.264 3.990 22.140 1.00 91.00 195 GLU A O 1
ATOM 1570 N N . GLU A 1 196 ? -2.083 4.182 22.626 1.00 92.88 196 GLU A N 1
ATOM 1571 C CA . GLU A 1 196 ? -1.685 3.089 21.735 1.00 92.88 196 GLU A CA 1
ATOM 1572 C C . GLU A 1 196 ? -2.004 1.743 22.390 1.00 92.88 196 GLU A C 1
ATOM 1574 O O . GLU A 1 196 ? -1.540 1.441 23.494 1.00 92.88 196 GLU A O 1
ATOM 1579 N N . LEU A 1 197 ? -2.771 0.905 21.692 1.00 92.12 197 LEU A N 1
ATOM 1580 C CA . LEU A 1 197 ? -3.093 -0.429 22.179 1.00 92.12 197 LEU A CA 1
ATOM 1581 C C . LEU A 1 197 ? -1.842 -1.298 22.145 1.00 92.12 197 LEU A C 1
ATOM 1583 O O . LEU A 1 197 ? -1.236 -1.481 21.090 1.00 92.12 197 LEU A O 1
ATOM 1587 N N . LYS A 1 198 ? -1.464 -1.878 23.280 1.00 90.12 198 LYS A N 1
ATOM 1588 C CA . LYS A 1 198 ? -0.387 -2.871 23.345 1.00 90.12 198 LYS A CA 1
ATOM 1589 C C . LYS A 1 198 ? -0.970 -4.274 23.136 1.00 90.12 198 LYS A C 1
ATOM 1591 O O . LYS A 1 198 ? -2.080 -4.528 23.602 1.00 90.12 198 LYS A O 1
ATOM 1596 N N . PRO A 1 199 ? -0.273 -5.159 22.400 1.00 89.62 199 PRO A N 1
ATOM 1597 C CA . PRO A 1 199 ? -0.699 -6.546 22.281 1.00 89.62 199 PRO A CA 1
ATOM 1598 C C . PRO A 1 199 ? -0.646 -7.220 23.658 1.00 89.62 199 PRO A C 1
ATOM 1600 O O . PRO A 1 199 ? 0.252 -6.944 24.451 1.00 89.62 199 PRO A O 1
ATOM 1603 N N . ASP A 1 200 ? -1.617 -8.085 23.919 1.00 89.19 200 ASP A N 1
ATOM 1604 C CA . ASP A 1 200 ? -1.778 -8.834 25.169 1.00 89.19 200 ASP A CA 1
ATOM 1605 C C . ASP A 1 200 ? -2.413 -10.200 24.844 1.00 89.19 200 ASP A C 1
ATOM 1607 O O . ASP A 1 200 ? -2.822 -10.432 23.705 1.00 89.19 200 ASP A O 1
ATOM 1611 N N . GLU A 1 201 ? -2.565 -11.108 25.808 1.00 90.44 201 GLU A N 1
ATOM 1612 C CA . GLU A 1 201 ? -3.178 -12.429 25.581 1.00 90.44 201 GLU A CA 1
ATOM 1613 C C . GLU A 1 201 ? -4.584 -12.343 24.966 1.00 90.44 201 GLU A C 1
ATOM 1615 O O . GLU A 1 201 ? -5.011 -13.235 24.221 1.00 90.44 201 GLU A O 1
ATOM 1620 N N . ARG A 1 202 ? -5.296 -11.248 25.262 1.00 93.31 202 ARG A N 1
ATOM 1621 C CA . ARG A 1 202 ? -6.646 -10.942 24.780 1.00 93.31 202 ARG A CA 1
ATOM 1622 C C . ARG A 1 202 ? -6.669 -10.108 23.499 1.00 93.31 202 ARG A C 1
ATOM 1624 O O . ARG A 1 202 ? -7.655 -10.186 22.771 1.00 93.31 202 ARG A O 1
ATOM 1631 N N . ILE A 1 203 ? -5.630 -9.314 23.240 1.00 94.31 203 ILE A N 1
ATOM 1632 C CA . ILE A 1 203 ? -5.569 -8.350 22.132 1.00 94.31 203 ILE A CA 1
ATOM 1633 C C . ILE A 1 203 ? -4.485 -8.790 21.155 1.00 94.31 203 ILE A C 1
ATOM 1635 O O . ILE A 1 203 ? -3.292 -8.624 21.410 1.00 94.31 203 ILE A O 1
ATOM 1639 N N . ILE A 1 204 ? -4.910 -9.297 20.001 1.00 93.56 204 ILE A N 1
ATOM 1640 C CA . ILE A 1 204 ? -4.018 -9.761 18.942 1.00 93.56 204 ILE A CA 1
ATOM 1641 C C . ILE A 1 204 ? -4.062 -8.773 17.787 1.00 93.56 204 ILE A C 1
ATOM 1643 O O . ILE A 1 204 ? -5.107 -8.543 17.180 1.00 93.56 204 ILE A O 1
ATOM 1647 N N . LYS A 1 205 ? -2.898 -8.210 17.467 1.00 92.75 205 LYS A N 1
ATOM 1648 C CA . LYS A 1 205 ? -2.702 -7.404 16.263 1.00 92.75 205 LYS A CA 1
ATOM 1649 C C . LYS A 1 205 ? -2.375 -8.330 15.096 1.00 92.75 205 LYS A C 1
ATOM 1651 O O . LYS A 1 205 ? -1.517 -9.198 15.226 1.00 92.75 205 LYS A O 1
ATOM 1656 N N . THR A 1 206 ? -3.053 -8.129 13.977 1.00 91.06 206 THR A N 1
ATOM 1657 C CA . THR A 1 206 ? -2.815 -8.833 12.712 1.00 91.06 206 THR A CA 1
ATOM 1658 C C . THR A 1 206 ? -2.555 -7.808 11.610 1.00 91.06 206 THR A C 1
ATOM 1660 O O . THR A 1 206 ? -2.778 -6.620 11.823 1.00 91.06 206 THR A O 1
ATOM 1663 N N . GLU A 1 207 ? -2.123 -8.246 10.431 1.00 87.12 207 GLU A N 1
ATOM 1664 C CA . GLU A 1 207 ? -1.951 -7.362 9.264 1.00 87.12 207 GLU A CA 1
ATOM 1665 C C . GLU A 1 207 ? -3.290 -6.851 8.698 1.00 87.12 207 GLU A C 1
ATOM 1667 O O . GLU A 1 207 ? -3.323 -5.826 8.028 1.00 87.12 207 GLU A O 1
ATOM 1672 N N . TYR A 1 208 ? -4.401 -7.525 9.024 1.00 89.62 208 TYR A N 1
ATOM 1673 C C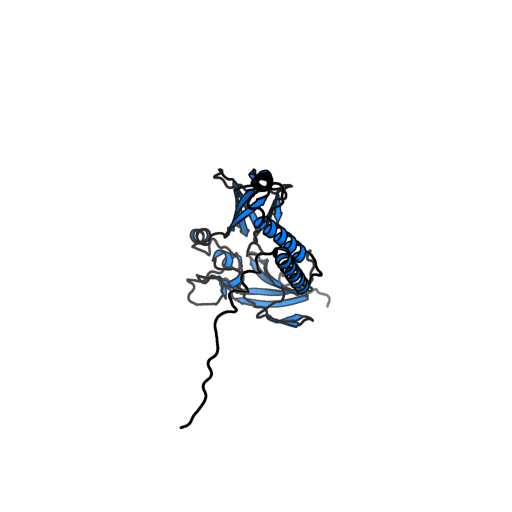A . TYR A 1 208 ? -5.750 -7.216 8.529 1.00 89.62 208 TYR A CA 1
ATOM 1674 C C . TYR A 1 208 ? -6.642 -6.514 9.561 1.00 89.62 208 TYR A C 1
ATOM 1676 O O . TYR A 1 208 ? -7.803 -6.211 9.282 1.00 89.62 208 TYR A O 1
ATOM 1684 N N . GLY A 1 209 ? -6.151 -6.317 10.788 1.00 93.31 209 GLY A N 1
ATOM 1685 C CA . GLY A 1 209 ? -6.942 -5.708 11.851 1.00 93.31 209 GLY A CA 1
ATOM 1686 C C . GLY A 1 209 ? -6.600 -6.155 13.269 1.00 93.31 209 GLY A C 1
ATOM 1687 O O . GLY A 1 209 ? -5.535 -6.721 13.536 1.00 93.31 209 GLY A O 1
ATOM 1688 N N . LEU A 1 210 ? -7.517 -5.880 14.196 1.00 95.44 210 LEU A N 1
ATOM 1689 C CA . LEU A 1 210 ? -7.378 -6.164 15.625 1.00 95.44 210 LEU A CA 1
ATOM 1690 C C . LEU A 1 210 ? -8.383 -7.226 16.074 1.00 95.44 210 LEU A C 1
ATOM 1692 O O . LEU A 1 210 ? -9.590 -7.014 15.999 1.00 95.44 210 LEU A O 1
ATOM 1696 N N . LEU A 1 211 ? -7.894 -8.341 16.615 1.00 95.50 211 LEU A N 1
ATOM 1697 C CA . LEU A 1 211 ? -8.729 -9.353 17.254 1.00 95.50 211 LEU A CA 1
ATOM 1698 C C . LEU A 1 211 ? -8.743 -9.143 18.769 1.00 95.50 211 LEU A C 1
ATOM 1700 O O . LEU A 1 211 ? -7.712 -9.255 19.435 1.00 95.50 211 LEU A O 1
ATOM 1704 N N . ILE A 1 212 ? -9.930 -8.914 19.318 1.00 95.94 212 ILE A N 1
ATOM 1705 C CA . ILE A 1 212 ? -10.184 -8.914 20.756 1.00 95.94 212 ILE A CA 1
ATOM 1706 C C . ILE A 1 212 ? -10.841 -10.252 21.090 1.00 95.94 212 ILE A C 1
ATOM 1708 O O . ILE A 1 212 ? -11.966 -10.512 20.676 1.00 95.94 212 ILE A O 1
ATOM 1712 N N . ARG A 1 213 ? -10.137 -11.136 21.804 1.00 94.38 213 ARG A N 1
ATOM 1713 C CA . ARG A 1 213 ? -10.604 -12.508 22.080 1.00 94.38 213 ARG A CA 1
ATOM 1714 C C . ARG A 1 213 ? -11.788 -12.581 23.040 1.00 94.38 213 ARG A C 1
ATOM 1716 O O . ARG A 1 213 ? -12.594 -13.493 22.923 1.00 94.38 213 ARG A O 1
ATOM 1723 N N . SER A 1 214 ? -11.853 -11.661 23.996 1.00 93.75 214 SER A N 1
ATOM 1724 C CA . SER A 1 214 ? -12.909 -11.604 25.006 1.00 93.75 214 SER A CA 1
ATOM 1725 C C . SER A 1 214 ? -13.232 -10.144 25.286 1.00 93.75 214 SER A C 1
ATOM 1727 O O . SER A 1 214 ? -12.376 -9.405 25.777 1.00 93.75 214 SER A O 1
ATOM 1729 N N . LEU A 1 215 ? -14.421 -9.704 24.895 1.00 93.94 215 LEU A N 1
ATOM 1730 C CA . LEU A 1 215 ? -14.859 -8.321 25.045 1.00 93.94 215 LEU A CA 1
ATOM 1731 C C . LEU A 1 215 ? -15.239 -8.018 26.497 1.00 93.94 215 LEU A C 1
ATOM 1733 O O . LEU A 1 215 ? -15.886 -8.830 27.154 1.00 93.94 215 LEU A O 1
ATOM 1737 N N . GLN A 1 216 ? -14.872 -6.842 26.989 1.00 92.94 216 GLN A N 1
ATOM 1738 C CA . GLN A 1 216 ? -15.252 -6.334 28.305 1.00 92.94 216 GLN A CA 1
ATOM 1739 C C . GLN A 1 216 ? -15.884 -4.954 28.149 1.00 92.94 216 GLN A C 1
ATOM 1741 O O . GLN A 1 216 ? -15.522 -4.207 27.243 1.00 92.94 216 GLN A O 1
ATOM 1746 N N . LYS A 1 217 ? -16.763 -4.553 29.074 1.00 90.75 217 LYS A N 1
ATOM 1747 C CA . LYS A 1 217 ? -17.396 -3.219 29.051 1.00 90.75 217 LYS A CA 1
ATOM 1748 C C . LYS A 1 217 ? -16.395 -2.060 28.893 1.00 90.75 217 LYS A C 1
ATOM 1750 O O . LYS A 1 217 ? -16.667 -1.088 28.195 1.00 90.75 217 LYS A O 1
ATOM 1755 N N . LYS A 1 218 ? -15.208 -2.192 29.495 1.00 89.94 218 LYS A N 1
ATOM 1756 C CA . LYS A 1 218 ? -14.116 -1.200 29.435 1.00 89.94 218 LYS A CA 1
ATOM 1757 C C . LYS A 1 218 ? -13.476 -1.029 28.050 1.00 89.94 218 LYS A C 1
ATOM 1759 O O . LYS A 1 218 ? -12.712 -0.089 27.854 1.00 89.94 218 LYS A O 1
ATOM 1764 N N . ASP A 1 219 ? -13.733 -1.952 27.126 1.00 92.12 219 ASP A N 1
ATOM 1765 C CA . ASP A 1 219 ? -13.247 -1.869 25.747 1.00 92.12 219 ASP A CA 1
ATOM 1766 C C . ASP A 1 219 ? -14.144 -0.983 24.878 1.00 92.12 219 ASP A C 1
ATOM 1768 O O . ASP A 1 219 ? -13.814 -0.719 23.729 1.00 92.12 219 ASP A O 1
ATOM 1772 N N . SER A 1 220 ? -15.281 -0.509 25.399 1.00 93.69 220 SER A N 1
ATOM 1773 C CA . SER A 1 220 ? -16.129 0.407 24.647 1.00 93.69 220 SER A CA 1
ATOM 1774 C C . SER A 1 220 ? -15.438 1.757 24.446 1.00 93.69 220 SER A C 1
ATOM 1776 O O . SER A 1 220 ? -14.931 2.375 25.388 1.00 93.69 220 SER A O 1
ATOM 1778 N N . GLY A 1 221 ? -15.427 2.225 23.202 1.00 93.75 221 GLY A N 1
ATOM 1779 C CA . GLY A 1 221 ? -14.770 3.469 22.830 1.00 93.75 221 GLY A CA 1
ATOM 1780 C C . GLY A 1 221 ? -14.549 3.595 21.330 1.00 93.75 221 GLY A C 1
ATOM 1781 O O . GLY A 1 221 ? -15.049 2.801 20.530 1.00 93.75 221 GLY A O 1
ATOM 1782 N N . MET A 1 222 ? -13.783 4.613 20.952 1.00 94.38 222 MET A N 1
ATOM 1783 C CA . MET A 1 222 ? -13.405 4.878 19.571 1.00 94.38 222 MET A CA 1
ATOM 1784 C C . MET A 1 222 ? -12.009 4.329 19.290 1.00 94.38 222 MET A C 1
ATOM 1786 O O . MET A 1 222 ? -11.024 4.731 19.906 1.00 94.38 222 MET A O 1
ATOM 1790 N N . TYR A 1 223 ? -11.926 3.408 18.342 1.00 94.81 223 TYR A N 1
ATOM 1791 C CA . TYR A 1 223 ? -10.693 2.812 17.863 1.00 94.81 223 TYR A CA 1
ATOM 1792 C C . TYR A 1 223 ? -10.253 3.512 16.583 1.00 94.81 223 TYR A C 1
ATOM 1794 O O . TYR A 1 223 ? -11.048 3.733 15.674 1.00 94.81 223 TYR A O 1
ATOM 1802 N N . TYR A 1 224 ? -8.968 3.819 16.493 1.00 93.81 224 TYR A N 1
ATOM 1803 C CA . TYR A 1 224 ? -8.350 4.424 15.325 1.00 93.81 224 TYR A CA 1
ATOM 1804 C C . TYR A 1 224 ? -7.341 3.444 14.761 1.00 93.81 224 TYR A C 1
ATOM 1806 O O . TYR A 1 224 ? -6.343 3.133 15.421 1.00 93.81 224 TYR A O 1
ATOM 1814 N N . CYS A 1 225 ? -7.580 2.994 13.536 1.00 93.88 225 CYS A N 1
ATOM 1815 C CA . CYS A 1 225 ? -6.555 2.300 12.783 1.00 93.88 225 CYS A CA 1
ATOM 1816 C C . CYS A 1 225 ? -5.756 3.320 11.980 1.00 93.88 225 CYS A C 1
ATOM 1818 O O . CYS A 1 225 ? -6.310 4.064 11.165 1.00 93.88 225 CYS A O 1
ATOM 1820 N N . LYS A 1 226 ? -4.448 3.353 12.213 1.00 91.44 226 LYS A N 1
ATOM 1821 C CA . LYS A 1 226 ? -3.517 4.209 11.492 1.00 91.44 226 LYS A CA 1
ATOM 1822 C C . LYS A 1 226 ? -2.559 3.365 10.670 1.00 91.44 226 LYS A C 1
ATOM 1824 O O . LYS A 1 226 ? -1.953 2.447 11.217 1.00 91.44 226 LYS A O 1
ATOM 1829 N N . ALA A 1 227 ? -2.397 3.699 9.396 1.00 89.81 227 ALA A N 1
ATOM 1830 C CA . ALA A 1 227 ? -1.306 3.165 8.593 1.00 89.81 227 ALA A CA 1
ATOM 1831 C C . ALA A 1 227 ? -0.045 3.977 8.863 1.00 89.81 227 ALA A C 1
ATOM 1833 O O . ALA A 1 227 ? -0.082 5.208 8.888 1.00 89.81 227 ALA A O 1
ATOM 1834 N N . GLN A 1 228 ? 1.061 3.269 9.055 1.00 88.44 228 GLN A N 1
ATOM 1835 C CA . GLN A 1 228 ? 2.396 3.823 9.126 1.00 88.44 228 GLN A CA 1
ATOM 1836 C C . GLN A 1 228 ? 3.248 3.239 8.005 1.00 88.44 228 GLN A C 1
ATOM 1838 O O . GLN A 1 228 ? 3.482 2.028 7.955 1.00 88.44 228 GLN A O 1
ATOM 1843 N N . GLU A 1 229 ? 3.777 4.130 7.178 1.00 86.06 229 GLU A N 1
ATOM 1844 C CA . GLU A 1 229 ? 4.685 3.819 6.085 1.00 86.06 229 GLU A CA 1
ATOM 1845 C C . GLU A 1 229 ? 5.856 4.798 6.153 1.00 86.06 229 GLU A C 1
ATOM 1847 O O . GLU A 1 229 ? 5.675 6.014 6.096 1.00 86.06 229 GLU A O 1
ATOM 1852 N N . HIS A 1 230 ? 7.063 4.278 6.383 1.00 81.25 230 HIS A N 1
ATOM 1853 C CA . HIS A 1 230 ? 8.227 5.093 6.743 1.00 81.25 230 HIS A CA 1
ATOM 1854 C C . HIS A 1 230 ? 7.927 6.048 7.927 1.00 81.25 230 HIS A C 1
ATOM 1856 O O . HIS A 1 230 ? 7.663 5.599 9.050 1.00 81.25 230 HIS A O 1
ATOM 1862 N N . THR A 1 231 ? 7.990 7.362 7.692 1.00 81.75 231 THR A N 1
ATOM 1863 C CA . THR A 1 231 ? 7.707 8.433 8.663 1.00 81.75 231 THR A CA 1
ATOM 1864 C C . THR A 1 231 ? 6.275 8.959 8.579 1.00 81.75 231 THR A C 1
ATOM 1866 O O . THR A 1 231 ? 5.859 9.715 9.458 1.00 81.75 231 THR A O 1
ATOM 1869 N N . PHE A 1 232 ? 5.513 8.569 7.556 1.00 83.75 232 PHE A N 1
ATOM 1870 C CA . PHE A 1 232 ? 4.157 9.050 7.342 1.00 83.75 232 PHE A CA 1
ATOM 1871 C C . PHE A 1 232 ? 3.152 8.189 8.110 1.00 83.75 232 PHE A C 1
ATOM 1873 O O . PHE A 1 232 ? 3.172 6.959 8.035 1.00 83.75 232 PHE A O 1
ATOM 1880 N N . ILE A 1 233 ? 2.267 8.845 8.866 1.00 86.31 233 ILE A N 1
ATOM 1881 C CA . ILE A 1 233 ? 1.201 8.194 9.630 1.00 86.31 233 ILE A CA 1
ATOM 1882 C C . ILE A 1 233 ? -0.116 8.897 9.324 1.00 86.31 233 ILE A C 1
ATOM 1884 O O . ILE A 1 233 ? -0.255 10.090 9.583 1.00 86.31 233 ILE A O 1
ATOM 1888 N N . HIS A 1 234 ? -1.108 8.143 8.860 1.00 85.44 234 HIS A N 1
ATOM 1889 C CA . HIS A 1 234 ? -2.459 8.649 8.614 1.00 85.44 234 HIS A CA 1
ATOM 1890 C C . HIS A 1 234 ? -3.509 7.675 9.155 1.00 85.44 234 HIS A C 1
ATOM 1892 O O . HIS A 1 234 ? -3.219 6.510 9.422 1.00 85.44 234 HIS A O 1
ATOM 1898 N N . THR A 1 235 ? -4.729 8.163 9.379 1.00 87.62 235 THR A N 1
ATOM 1899 C CA . THR A 1 235 ? -5.835 7.336 9.891 1.00 87.62 235 THR A CA 1
ATOM 1900 C C . THR A 1 235 ? -6.604 6.748 8.717 1.00 87.62 235 THR A C 1
ATOM 1902 O O . THR A 1 235 ? -7.045 7.505 7.864 1.00 87.62 235 THR A O 1
ATOM 1905 N N . ILE A 1 236 ? -6.776 5.425 8.692 1.00 87.44 236 ILE A N 1
ATOM 1906 C CA . ILE A 1 236 ? -7.521 4.718 7.639 1.00 87.44 236 ILE A CA 1
ATOM 1907 C C . ILE A 1 236 ? -9.007 4.644 7.998 1.00 87.44 236 ILE A C 1
ATOM 1909 O O . ILE A 1 236 ? -9.872 4.964 7.191 1.00 87.44 236 ILE A O 1
ATOM 1913 N N . VAL A 1 237 ? -9.304 4.207 9.225 1.00 90.38 237 VAL A N 1
ATOM 1914 C CA . VAL A 1 237 ? -10.671 3.929 9.681 1.00 90.38 237 VAL A CA 1
ATOM 1915 C C . VAL A 1 237 ? -10.824 4.311 11.151 1.00 90.38 237 VAL A C 1
ATOM 1917 O O . VAL A 1 237 ? -9.902 4.126 11.960 1.00 90.38 237 VAL A O 1
ATOM 1920 N N . LYS A 1 238 ? -12.000 4.841 11.496 1.00 93.06 238 LYS A N 1
ATOM 1921 C CA . LYS A 1 238 ? -12.431 5.086 12.874 1.00 93.06 238 LYS A CA 1
ATOM 1922 C C . LYS A 1 238 ? -13.589 4.149 13.200 1.00 93.06 238 LYS A C 1
ATOM 1924 O O . LYS A 1 238 ? -14.622 4.157 12.536 1.00 93.06 238 LYS A O 1
ATOM 1929 N N . LEU A 1 239 ? -13.426 3.335 14.232 1.00 94.38 239 LEU A N 1
ATOM 1930 C CA . LEU A 1 239 ? -14.410 2.337 14.630 1.00 94.38 239 LEU A CA 1
ATOM 1931 C C . LEU A 1 239 ? -14.964 2.680 16.008 1.00 94.38 239 LEU A C 1
ATOM 1933 O O . LEU A 1 239 ? -14.217 2.723 16.981 1.00 94.38 239 LEU A O 1
ATOM 1937 N N . THR A 1 240 ? -16.269 2.889 16.121 1.00 95.56 240 THR A N 1
ATOM 1938 C CA . THR A 1 240 ? -16.936 3.028 17.421 1.00 95.56 240 THR A CA 1
ATOM 1939 C C . THR A 1 240 ? -17.399 1.656 17.886 1.00 95.56 240 THR A C 1
ATOM 1941 O O . THR A 1 240 ? -18.302 1.076 17.285 1.00 95.56 240 THR A O 1
ATOM 1944 N N . LEU A 1 241 ? -16.785 1.131 18.948 1.00 95.31 241 LEU A N 1
ATOM 1945 C CA . LEU A 1 241 ? -17.133 -0.162 19.529 1.00 95.31 241 LEU A CA 1
ATOM 1946 C C . LEU A 1 241 ? -18.078 0.017 20.721 1.00 95.31 241 LEU A C 1
ATOM 1948 O O . LEU A 1 241 ? -17.695 0.549 21.768 1.00 95.31 241 LEU A O 1
ATOM 1952 N N . ASN A 1 242 ? -19.292 -0.505 20.578 1.00 94.31 242 ASN A N 1
ATOM 1953 C CA . ASN A 1 242 ? -20.291 -0.559 21.638 1.00 94.31 242 ASN A CA 1
ATOM 1954 C C . ASN A 1 242 ? -20.383 -1.984 22.185 1.00 94.31 242 ASN A C 1
ATOM 1956 O O . ASN A 1 242 ? -20.679 -2.924 21.444 1.00 94.31 242 ASN A O 1
ATOM 1960 N N . VAL A 1 243 ? -20.131 -2.140 23.485 1.00 93.62 243 VAL A N 1
ATOM 1961 C CA . VAL A 1 243 ? -20.186 -3.442 24.159 1.00 93.62 243 VAL A CA 1
ATOM 1962 C C . VAL A 1 243 ? -21.555 -3.617 24.802 1.00 93.62 243 VAL A C 1
ATOM 1964 O O . VAL A 1 243 ? -21.952 -2.818 25.647 1.00 93.62 243 VAL A O 1
ATOM 1967 N N . ILE A 1 244 ? -22.273 -4.659 24.391 1.00 91.00 244 ILE A N 1
ATOM 1968 C CA . ILE A 1 244 ? -23.567 -5.044 24.951 1.00 91.00 244 ILE A CA 1
ATOM 1969 C C . ILE A 1 244 ? -23.312 -6.032 26.090 1.00 91.00 244 ILE A C 1
ATOM 1971 O O . ILE A 1 244 ? -22.713 -7.091 25.883 1.00 91.00 244 ILE A O 1
ATOM 1975 N N . GLU A 1 245 ? -23.767 -5.672 27.287 1.00 87.00 245 GLU A N 1
ATOM 1976 C CA . GLU A 1 245 ? -23.682 -6.520 28.477 1.00 87.00 245 GLU A CA 1
ATOM 1977 C C . GLU A 1 245 ? -24.538 -7.777 28.308 1.00 87.00 245 GLU A C 1
ATOM 1979 O O . GLU A 1 245 ? -25.667 -7.728 27.805 1.00 87.00 245 GLU A O 1
ATOM 1984 N N . ASN A 1 246 ? -24.018 -8.912 28.772 1.00 78.12 246 ASN A N 1
ATOM 1985 C CA . ASN A 1 246 ? -24.692 -10.197 28.600 1.00 78.12 246 ASN A CA 1
ATOM 1986 C C . ASN A 1 246 ? -26.034 -10.257 29.371 1.00 78.12 246 ASN A C 1
ATOM 1988 O O . ASN A 1 246 ? -27.004 -10.857 28.908 1.00 78.12 246 ASN A O 1
ATOM 1992 N N . GLU A 1 247 ? -26.140 -9.546 30.500 1.00 70.38 247 GLU A N 1
ATOM 1993 C CA . GLU A 1 247 ? -27.369 -9.464 31.306 1.00 70.38 247 GLU A CA 1
ATOM 1994 C C . GLU A 1 247 ? -28.530 -8.771 30.573 1.00 70.38 247 GLU A C 1
ATOM 1996 O O . GLU A 1 247 ? -29.692 -9.145 30.749 1.00 70.38 247 GLU A O 1
ATOM 2001 N N . GLN A 1 248 ? -28.247 -7.794 29.704 1.00 60.00 248 GLN A N 1
ATOM 2002 C CA . GLN A 1 248 ? -29.289 -7.117 28.924 1.00 60.00 248 GLN A CA 1
ATOM 2003 C C . GLN A 1 248 ? -29.921 -8.057 27.890 1.00 60.00 248 GLN A C 1
ATOM 2005 O O . GLN A 1 248 ? -31.119 -7.967 27.618 1.00 60.00 248 GLN A O 1
ATOM 2010 N N . MET A 1 249 ? -29.160 -9.021 27.369 1.00 58.97 249 MET A N 1
ATOM 2011 C CA . MET A 1 249 ? -29.673 -10.071 26.486 1.00 58.97 249 MET A CA 1
ATOM 2012 C C . MET A 1 249 ? -30.567 -11.068 27.234 1.00 58.97 249 MET A C 1
ATOM 2014 O O . MET A 1 249 ? -31.634 -11.423 26.726 1.00 58.97 249 MET A O 1
ATOM 2018 N N . GLU A 1 250 ? -30.185 -11.471 28.448 1.00 57.25 250 GLU A N 1
ATOM 2019 C CA . GLU A 1 250 ? -31.005 -12.348 29.293 1.00 57.25 250 GLU A CA 1
ATOM 2020 C C . GLU A 1 250 ? -32.297 -11.661 29.759 1.00 57.25 250 GLU A C 1
ATOM 2022 O O . GLU A 1 250 ? -33.367 -12.269 29.722 1.00 57.25 250 GLU A O 1
ATOM 2027 N N . ASN A 1 251 ? -32.237 -10.378 30.126 1.00 54.59 251 ASN A N 1
ATOM 2028 C CA . ASN A 1 251 ? -33.416 -9.611 30.527 1.00 54.59 251 ASN A CA 1
ATOM 2029 C C . ASN A 1 251 ? -34.356 -9.303 29.360 1.00 54.59 251 ASN A C 1
ATOM 2031 O O . ASN A 1 251 ? -35.565 -9.327 29.559 1.00 54.59 251 ASN A O 1
ATOM 2035 N N . THR A 1 252 ? -33.854 -9.101 28.137 1.00 55.88 252 THR A N 1
ATOM 2036 C CA . THR A 1 252 ? -34.731 -8.967 26.958 1.00 55.88 252 THR A CA 1
ATOM 2037 C C . THR A 1 252 ? -35.480 -10.279 26.684 1.00 55.88 252 THR A C 1
ATOM 2039 O O . THR A 1 252 ? -36.664 -10.262 26.362 1.00 55.88 252 THR A O 1
ATOM 2042 N N . GLN A 1 253 ? -34.836 -11.435 26.900 1.00 51.41 253 GLN A N 1
ATOM 2043 C CA . GLN A 1 253 ? -35.500 -12.744 26.813 1.00 51.41 253 GLN A CA 1
ATOM 2044 C C . GLN A 1 253 ? -36.497 -12.992 27.961 1.00 51.41 253 GLN A C 1
ATOM 2046 O O . GLN A 1 253 ? -37.514 -13.657 27.753 1.00 51.41 253 GLN A O 1
ATOM 2051 N N . ARG A 1 254 ? -36.237 -12.461 29.166 1.00 48.00 254 ARG A N 1
ATOM 2052 C CA . ARG A 1 254 ? -37.138 -12.568 30.332 1.00 48.00 254 ARG A CA 1
ATOM 2053 C C . ARG A 1 254 ? -38.324 -11.597 30.265 1.00 48.00 254 ARG A C 1
ATOM 2055 O O . ARG A 1 254 ? -39.440 -12.010 30.561 1.00 48.00 254 ARG A O 1
ATOM 2062 N N . ALA A 1 255 ? -38.127 -10.369 29.789 1.00 48.84 255 ALA A N 1
ATOM 2063 C CA . ALA A 1 255 ? -39.186 -9.374 29.595 1.00 48.84 255 ALA A CA 1
ATOM 2064 C C . ALA A 1 255 ? -40.181 -9.794 28.497 1.00 48.84 255 ALA A C 1
ATOM 2066 O O . ALA A 1 255 ? -41.392 -9.675 28.667 1.00 48.84 255 ALA A O 1
ATOM 2067 N N . GLU A 1 256 ? -39.700 -10.414 27.413 1.00 49.56 256 GLU A N 1
ATOM 2068 C CA . GLU A 1 256 ? -40.568 -11.074 26.426 1.00 49.56 256 GLU A CA 1
ATOM 2069 C C . GLU A 1 256 ? -41.323 -12.284 27.012 1.00 49.56 256 GLU A C 1
ATOM 2071 O O . GLU A 1 256 ? -42.351 -12.717 26.477 1.00 49.56 256 GLU A O 1
ATOM 2076 N N . HIS A 1 257 ? -40.833 -12.865 28.112 1.00 47.72 257 HIS A N 1
ATOM 2077 C CA . HIS A 1 257 ? -41.501 -13.962 28.798 1.00 47.72 257 HIS A CA 1
ATOM 2078 C C . HIS A 1 257 ? -42.654 -13.491 29.697 1.00 47.72 257 HIS A C 1
ATOM 2080 O O . HIS A 1 257 ? -43.638 -14.232 29.787 1.00 47.72 257 HIS A O 1
ATOM 2086 N N . GLU A 1 258 ? -42.588 -12.276 30.250 1.00 46.91 258 GLU A N 1
ATOM 2087 C CA . GLU A 1 258 ? -43.606 -11.701 31.146 1.00 46.91 258 GLU A CA 1
ATOM 2088 C C . GLU A 1 258 ? -44.731 -10.934 30.424 1.00 46.91 258 GLU A C 1
ATOM 2090 O O . GLU A 1 258 ? -45.873 -10.976 30.882 1.00 46.91 258 GLU A O 1
ATOM 2095 N N . GLU A 1 259 ? -44.503 -10.360 29.237 1.00 46.19 259 GLU A N 1
ATOM 2096 C CA . GLU A 1 259 ? -45.586 -9.783 28.417 1.00 46.19 259 GLU A CA 1
ATOM 2097 C C . GLU A 1 259 ? -46.264 -10.843 27.533 1.00 46.19 259 GLU A C 1
ATOM 2099 O O . GLU A 1 259 ? -46.168 -10.907 26.301 1.00 46.19 259 GLU A O 1
ATOM 2104 N N . GLY A 1 260 ? -46.984 -11.745 28.192 1.00 50.34 260 GLY A N 1
ATOM 2105 C CA . GLY A 1 260 ? -47.862 -12.707 27.544 1.00 50.34 260 GLY A CA 1
ATOM 2106 C C . GLY A 1 260 ? -49.134 -12.064 26.991 1.00 50.34 260 GLY A C 1
ATOM 2107 O O . GLY A 1 260 ? -50.180 -12.254 27.595 1.00 50.34 260 GLY A O 1
ATOM 2108 N N . GLN A 1 261 ? -49.073 -11.374 25.839 1.00 44.34 261 GLN A N 1
ATOM 2109 C CA . GLN A 1 261 ? -50.249 -11.202 24.952 1.00 44.34 261 GLN A CA 1
ATOM 2110 C C . GLN A 1 261 ? -50.001 -10.708 23.505 1.00 44.34 261 GLN A C 1
ATOM 2112 O O . GLN A 1 261 ? -50.965 -10.428 22.798 1.00 44.34 261 GLN A O 1
ATOM 2117 N N . VAL A 1 262 ? -48.758 -10.691 22.996 1.00 45.94 262 VAL A N 1
ATOM 2118 C CA . VAL A 1 262 ? -48.459 -10.397 21.561 1.00 45.94 262 VAL A CA 1
ATOM 2119 C C . VAL A 1 262 ? -47.650 -11.534 20.890 1.00 45.94 262 VAL A C 1
ATOM 2121 O O . VAL A 1 262 ? -47.015 -11.375 19.849 1.00 45.94 262 VAL A O 1
ATOM 2124 N N . LYS A 1 263 ? -47.669 -12.736 21.484 1.00 47.22 263 LYS A N 1
ATOM 2125 C CA . LYS A 1 263 ? -46.702 -13.821 21.214 1.00 47.22 263 LYS A CA 1
ATOM 2126 C C . LYS A 1 263 ? -46.821 -14.583 19.884 1.00 47.22 263 LYS A C 1
ATOM 2128 O O . LYS A 1 263 ? -45.936 -15.385 19.608 1.00 47.22 263 LYS A O 1
ATOM 2133 N N . ASP A 1 264 ? -47.7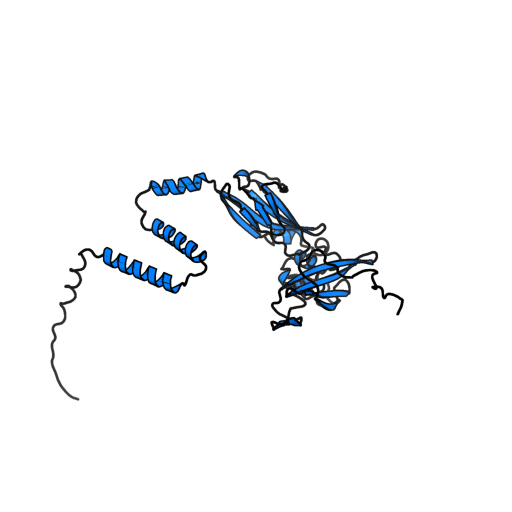99 -14.327 19.017 1.00 47.09 264 ASP A N 1
ATOM 2134 C CA . ASP A 1 264 ? -47.959 -15.155 17.804 1.00 47.09 264 ASP A CA 1
ATOM 2135 C C . ASP A 1 264 ? -47.197 -14.664 16.558 1.00 47.09 264 ASP A C 1
ATOM 2137 O O . ASP A 1 264 ? -46.978 -15.452 15.644 1.00 47.09 264 ASP A O 1
ATOM 2141 N N . LEU A 1 265 ? -46.738 -13.405 16.500 1.00 48.56 265 LEU A N 1
ATOM 2142 C CA . LEU A 1 265 ? -46.079 -12.868 15.292 1.00 48.56 265 LEU A CA 1
ATOM 2143 C C . LEU A 1 265 ? -44.543 -12.820 15.393 1.00 48.56 265 LEU A C 1
ATOM 2145 O O . LEU A 1 265 ? -43.852 -13.118 14.418 1.00 48.56 265 LEU A O 1
ATOM 2149 N N . LEU A 1 266 ? -43.984 -12.508 16.570 1.00 48.28 266 LEU A N 1
ATOM 2150 C CA . LEU A 1 266 ? -42.525 -12.443 16.763 1.00 48.28 266 LEU A CA 1
ATOM 2151 C C . LEU A 1 266 ? -41.875 -13.820 16.980 1.00 48.28 266 LEU A C 1
ATOM 2153 O O . LEU A 1 266 ? -40.750 -14.049 16.531 1.00 48.28 266 LEU A O 1
ATOM 2157 N N . ALA A 1 267 ? -42.580 -14.758 17.621 1.00 48.12 267 ALA A N 1
ATOM 2158 C CA . ALA A 1 267 ? -42.084 -16.121 17.816 1.00 48.12 267 ALA A CA 1
ATOM 2159 C C . ALA A 1 267 ? -41.938 -16.869 16.477 1.00 48.12 267 ALA A C 1
ATOM 2161 O O . ALA A 1 267 ? -40.962 -17.592 16.274 1.00 48.12 267 ALA A O 1
ATOM 2162 N N . GLU A 1 268 ? -42.851 -16.634 15.525 1.00 51.06 268 GLU A N 1
ATOM 2163 C CA . GLU A 1 268 ? -42.758 -17.183 14.165 1.00 51.06 268 GLU A CA 1
ATOM 2164 C C . GLU A 1 268 ? -41.571 -16.610 13.381 1.00 51.06 268 GLU A C 1
ATOM 2166 O O . GLU A 1 268 ? -40.915 -17.344 12.643 1.00 51.06 268 GLU A O 1
ATOM 2171 N N . SER A 1 269 ? -41.259 -15.325 13.573 1.00 52.88 269 SER A N 1
ATOM 2172 C CA . SER A 1 269 ? -40.101 -14.658 12.963 1.00 52.88 269 SER A CA 1
ATOM 2173 C C . SER A 1 269 ? -38.771 -15.252 13.451 1.00 52.88 269 SER A C 1
ATOM 2175 O O . SER A 1 269 ? -37.913 -15.611 12.640 1.00 52.88 269 SER A O 1
ATOM 2177 N N . ARG A 1 270 ? -38.619 -15.464 14.767 1.00 52.75 270 ARG A N 1
ATOM 2178 C CA . ARG A 1 270 ? -37.402 -16.069 15.342 1.00 52.75 270 ARG A CA 1
ATOM 2179 C C . ARG A 1 270 ? -37.218 -17.541 14.977 1.00 52.75 270 ARG A C 1
ATOM 2181 O O . ARG A 1 270 ? -36.084 -17.962 14.754 1.00 52.75 270 ARG A O 1
ATOM 2188 N N . LEU A 1 271 ? -38.302 -18.315 14.897 1.00 54.44 271 LEU A N 1
ATOM 2189 C CA . LEU A 1 271 ? -38.251 -19.700 14.413 1.00 54.44 271 LEU A CA 1
ATOM 2190 C C . LEU A 1 271 ? -37.823 -19.748 12.936 1.00 54.44 271 LEU A C 1
ATOM 2192 O O . LEU A 1 271 ? -36.926 -20.511 12.594 1.00 54.44 271 LEU A O 1
ATOM 2196 N N . ARG A 1 272 ? -38.360 -18.853 12.089 1.00 55.91 272 ARG A N 1
ATOM 2197 C CA . ARG A 1 272 ? -37.962 -18.736 10.673 1.00 55.91 272 ARG A CA 1
ATOM 2198 C C . ARG A 1 272 ? -36.497 -18.343 10.483 1.00 55.91 272 ARG A C 1
ATOM 2200 O O . ARG A 1 272 ? -35.864 -18.839 9.558 1.00 55.91 272 ARG A O 1
ATOM 2207 N N . TYR A 1 273 ? -35.953 -17.471 11.333 1.00 56.50 273 TYR A N 1
ATOM 2208 C CA . TYR A 1 273 ? -34.547 -17.067 11.238 1.00 56.50 273 TYR A CA 1
ATOM 2209 C C . TYR A 1 273 ? -33.591 -18.218 11.587 1.00 56.50 273 TYR A C 1
ATOM 2211 O O . TYR A 1 273 ? -32.598 -18.422 10.893 1.00 56.50 273 TYR A O 1
ATOM 2219 N N . LYS A 1 274 ? -33.913 -19.021 12.613 1.00 56.75 274 LYS A N 1
ATOM 2220 C CA . LYS A 1 274 ? -33.133 -20.224 12.952 1.00 56.75 274 LYS A CA 1
ATOM 2221 C C . LYS A 1 274 ? -33.176 -21.272 11.838 1.00 56.75 274 LYS A C 1
ATOM 2223 O O . LYS A 1 274 ? -32.126 -21.806 11.489 1.00 56.75 274 LYS A O 1
ATOM 2228 N N . ASP A 1 275 ? -34.347 -21.489 11.241 1.00 56.78 275 ASP A N 1
ATOM 2229 C CA . ASP A 1 275 ? -34.503 -22.393 10.096 1.00 56.78 275 ASP A CA 1
ATOM 2230 C C . ASP A 1 275 ? -33.664 -21.912 8.892 1.00 56.78 275 ASP A C 1
ATOM 2232 O O . ASP A 1 275 ? -33.000 -22.710 8.237 1.00 56.78 275 ASP A O 1
ATOM 2236 N N . TYR A 1 276 ? -33.599 -20.597 8.647 1.00 58.50 276 TYR A N 1
ATOM 2237 C CA . TYR A 1 276 ? -32.800 -20.008 7.564 1.00 58.50 276 TYR A CA 1
ATOM 2238 C C . TYR A 1 276 ? -31.282 -20.151 7.777 1.00 58.50 276 TYR A C 1
ATOM 2240 O O . TYR A 1 276 ? -30.546 -20.484 6.849 1.00 58.50 276 TYR A O 1
ATOM 2248 N N . ILE A 1 277 ? -30.797 -19.959 9.007 1.00 61.12 277 ILE A N 1
ATOM 2249 C CA . ILE A 1 277 ? -29.374 -20.139 9.345 1.00 61.12 277 ILE A CA 1
ATOM 2250 C C . ILE A 1 277 ? -28.955 -21.616 9.263 1.00 61.12 277 ILE A C 1
ATOM 2252 O O . ILE A 1 277 ? -27.831 -21.923 8.867 1.00 61.12 277 ILE A O 1
ATOM 2256 N N . GLN A 1 278 ? -29.858 -22.545 9.584 1.00 59.41 278 GLN A N 1
ATOM 2257 C CA . GLN A 1 278 ? -29.606 -23.983 9.468 1.00 59.41 278 GLN A CA 1
ATOM 2258 C C . GLN A 1 278 ? -29.577 -24.468 8.005 1.00 59.41 278 GLN A C 1
ATOM 2260 O O . GLN A 1 278 ? -28.870 -25.423 7.676 1.00 59.41 278 GLN A O 1
ATOM 2265 N N . ILE A 1 279 ? -30.289 -23.771 7.115 1.00 59.00 279 ILE A N 1
ATOM 2266 C CA . ILE A 1 279 ? -30.245 -23.985 5.663 1.00 59.00 279 ILE A CA 1
ATOM 2267 C C . ILE A 1 279 ? -28.909 -23.521 5.070 1.00 59.00 279 ILE A C 1
ATOM 2269 O O . ILE A 1 279 ? -28.324 -24.233 4.259 1.00 59.00 279 ILE A O 1
ATOM 2273 N N . LEU A 1 280 ? -28.392 -22.367 5.503 1.00 57.03 280 LEU A N 1
ATOM 2274 C CA . LEU A 1 280 ? -27.123 -21.817 5.005 1.00 57.03 280 LEU A CA 1
ATOM 2275 C C . LEU A 1 280 ? -25.886 -22.614 5.450 1.00 57.03 280 LEU A C 1
ATOM 2277 O O . LEU A 1 280 ? -24.843 -22.530 4.808 1.00 57.03 280 LEU A O 1
ATOM 2281 N N . SER A 1 281 ? -25.986 -23.379 6.538 1.00 56.34 281 SER A N 1
ATOM 2282 C CA . SER A 1 281 ? -24.872 -24.154 7.100 1.00 56.34 281 SER A CA 1
ATOM 2283 C C . SER A 1 281 ? -24.800 -25.608 6.617 1.00 56.34 281 SER A C 1
ATOM 2285 O O . SER A 1 281 ? -23.853 -26.315 6.963 1.00 56.34 281 SER A O 1
ATOM 2287 N N . SER A 1 282 ? -25.762 -26.066 5.805 1.00 54.66 282 SER A N 1
ATOM 2288 C CA . SER A 1 282 ? -25.863 -27.463 5.366 1.00 54.66 282 SER A CA 1
ATOM 2289 C C . SER A 1 282 ? -25.487 -27.623 3.879 1.00 54.66 282 SER A C 1
ATOM 2291 O O . SER A 1 282 ? -26.171 -27.067 3.023 1.00 54.66 282 SER A O 1
ATOM 2293 N N . PRO A 1 283 ? -24.464 -28.423 3.518 1.00 53.88 283 PRO A N 1
ATOM 2294 C CA . PRO A 1 283 ? -23.904 -28.441 2.158 1.00 53.88 283 PRO A CA 1
ATOM 2295 C C . PRO A 1 283 ? -24.751 -29.166 1.090 1.00 53.88 283 PRO A C 1
ATOM 2297 O O . PRO A 1 283 ? -24.430 -29.073 -0.088 1.00 53.88 283 PRO A O 1
ATOM 2300 N N . ASN A 1 284 ? -25.837 -29.860 1.463 1.00 57.56 284 ASN A N 1
ATOM 2301 C CA . ASN A 1 284 ? -26.641 -30.705 0.555 1.00 57.56 284 ASN A CA 1
ATOM 2302 C C . ASN A 1 284 ? -28.104 -30.245 0.388 1.00 57.56 284 ASN A C 1
ATOM 2304 O O . ASN A 1 284 ? -28.990 -31.061 0.132 1.00 57.56 284 ASN A O 1
ATOM 2308 N N . PHE A 1 285 ? -28.397 -28.959 0.570 1.00 62.38 285 PHE A N 1
ATOM 2309 C CA . PHE A 1 285 ? -29.775 -28.470 0.567 1.00 62.38 285 PHE A CA 1
ATOM 2310 C C . PHE A 1 285 ? -30.211 -27.895 -0.791 1.00 62.38 285 PHE A C 1
ATOM 2312 O O . PHE A 1 285 ? -29.579 -26.984 -1.317 1.00 62.38 285 PHE A O 1
ATOM 2319 N N . SER A 1 286 ? -31.323 -28.399 -1.343 1.00 64.19 286 SER A N 1
ATOM 2320 C CA . SER A 1 286 ? -31.984 -27.830 -2.528 1.00 64.19 286 SER A CA 1
ATOM 2321 C C . SER A 1 286 ? -33.112 -26.887 -2.106 1.00 64.19 286 SER A C 1
ATOM 2323 O O . SER A 1 286 ? -34.036 -27.289 -1.394 1.00 64.19 286 SER A O 1
ATOM 2325 N N . LEU A 1 287 ? -33.048 -25.639 -2.580 1.00 59.50 287 LEU A N 1
ATOM 2326 C CA . LEU A 1 287 ? -34.037 -24.580 -2.330 1.00 59.50 287 LEU A CA 1
ATOM 2327 C C . LEU A 1 287 ? -35.474 -24.998 -2.691 1.00 59.50 287 LEU A C 1
ATOM 2329 O O . LEU A 1 287 ? -36.415 -24.611 -1.996 1.00 59.50 287 LEU A O 1
ATOM 2333 N N . ASP A 1 288 ? -35.645 -25.844 -3.709 1.00 66.12 288 ASP A N 1
ATOM 2334 C CA . ASP A 1 288 ? -36.966 -26.262 -4.189 1.00 66.12 288 ASP A CA 1
ATOM 2335 C C . ASP A 1 288 ? -37.713 -27.150 -3.179 1.00 66.12 288 ASP A C 1
ATOM 2337 O O . ASP A 1 288 ? -38.924 -27.006 -2.990 1.00 66.12 288 ASP A O 1
ATOM 2341 N N . GLN A 1 289 ? -37.005 -28.022 -2.449 1.00 65.12 289 GLN A N 1
ATOM 2342 C CA . GLN A 1 289 ? -37.628 -28.876 -1.425 1.00 65.12 289 GLN A CA 1
ATOM 2343 C C . GLN A 1 289 ? -38.128 -28.075 -0.214 1.00 65.12 289 GLN A C 1
ATOM 2345 O O . GLN A 1 289 ? -39.119 -28.455 0.418 1.00 65.12 289 GLN A O 1
ATOM 2350 N N . TYR A 1 290 ? -37.479 -26.951 0.100 1.00 66.31 290 TYR A N 1
ATOM 2351 C CA . TYR A 1 290 ? -37.892 -26.064 1.186 1.00 66.31 290 TYR A CA 1
ATOM 2352 C C . TYR A 1 290 ? -39.196 -25.333 0.875 1.00 66.31 290 TYR A C 1
ATOM 2354 O O . TYR A 1 290 ? -40.108 -25.285 1.707 1.00 66.31 290 TYR A O 1
ATOM 2362 N N . CYS A 1 291 ? -39.293 -24.780 -0.337 1.00 65.88 291 CYS A N 1
ATOM 2363 C CA . CYS A 1 291 ? -40.470 -24.050 -0.793 1.00 65.88 291 CYS A CA 1
ATOM 2364 C C . CYS A 1 291 ? -41.716 -24.946 -0.791 1.00 65.88 291 CYS A C 1
ATOM 2366 O O . CYS A 1 291 ? -42.764 -24.530 -0.291 1.00 65.88 291 CYS A O 1
ATOM 2368 N N . GLU A 1 292 ? -41.585 -26.198 -1.237 1.00 67.50 292 GLU A N 1
ATOM 2369 C CA . GLU A 1 292 ? -42.661 -27.197 -1.183 1.00 67.50 292 GLU A CA 1
ATOM 2370 C C . GLU A 1 292 ? -43.102 -27.503 0.261 1.00 67.50 292 GLU A C 1
ATOM 2372 O O . GLU A 1 292 ? -44.298 -27.495 0.577 1.00 67.50 292 GLU A O 1
ATOM 2377 N N . GLN A 1 293 ? -42.161 -27.699 1.193 1.00 66.75 293 GLN A N 1
ATOM 2378 C CA . GLN A 1 293 ? -42.498 -27.947 2.602 1.00 66.75 293 GLN A CA 1
ATOM 2379 C C . GLN A 1 293 ? -43.228 -26.768 3.252 1.00 66.75 293 GLN A C 1
ATOM 2381 O O . GLN A 1 293 ? -44.206 -26.974 3.982 1.00 66.75 293 GLN A O 1
ATOM 2386 N N . MET A 1 294 ? -42.794 -25.538 2.973 1.00 62.47 294 MET A N 1
ATOM 2387 C CA . MET A 1 294 ? -43.436 -24.330 3.493 1.00 62.47 294 MET A CA 1
ATOM 2388 C C . MET A 1 294 ? -44.852 -24.161 2.934 1.00 62.47 294 MET A C 1
ATOM 2390 O O . MET A 1 294 ? -45.794 -23.936 3.703 1.00 62.47 294 MET A O 1
ATOM 2394 N N . TRP A 1 295 ? -45.034 -24.398 1.634 1.00 60.06 295 TRP A N 1
ATOM 2395 C CA . TRP A 1 295 ? -46.337 -24.363 0.970 1.00 60.06 295 TRP A CA 1
ATOM 2396 C C . TRP A 1 295 ? -47.325 -25.390 1.552 1.00 60.06 295 TRP A C 1
ATOM 2398 O O . TRP A 1 295 ? -48.491 -25.081 1.834 1.00 60.06 295 TRP A O 1
ATOM 2408 N N . HIS A 1 296 ? -46.862 -26.614 1.828 1.00 61.84 296 HIS A N 1
ATOM 2409 C CA . HIS A 1 296 ? -47.678 -27.655 2.458 1.00 61.84 296 HIS A CA 1
ATOM 2410 C C . HIS A 1 296 ? -48.060 -27.332 3.913 1.00 61.84 296 HIS A C 1
ATOM 2412 O O . HIS A 1 296 ? -49.181 -27.641 4.347 1.00 61.84 296 HIS A O 1
ATOM 2418 N N . ARG A 1 297 ? -47.159 -26.695 4.670 1.00 59.22 297 ARG A N 1
ATOM 2419 C CA . ARG A 1 297 ? -47.389 -26.284 6.066 1.00 59.22 297 ARG A CA 1
ATOM 2420 C C . ARG A 1 297 ? -48.446 -25.179 6.154 1.00 59.22 297 ARG A C 1
ATOM 2422 O O . ARG A 1 297 ? -49.306 -25.216 7.038 1.00 59.22 297 ARG A O 1
ATOM 2429 N N . GLU A 1 298 ? -48.446 -24.260 5.193 1.00 60.31 298 GLU A N 1
ATOM 2430 C CA . GLU A 1 298 ? -49.411 -23.162 5.093 1.00 60.31 298 GLU A CA 1
ATOM 2431 C C . GLU A 1 298 ? -50.812 -23.649 4.680 1.00 60.31 298 GLU A C 1
ATOM 2433 O O . GLU A 1 298 ? -51.806 -23.307 5.332 1.00 60.31 298 GLU A O 1
ATOM 2438 N N . LYS A 1 299 ? -50.901 -24.583 3.718 1.00 57.19 299 LYS A N 1
ATOM 2439 C CA . LYS A 1 299 ? -52.162 -25.277 3.374 1.00 57.19 299 LYS A CA 1
ATOM 2440 C C . LYS A 1 299 ? -52.771 -26.031 4.561 1.00 57.19 299 LYS A C 1
ATOM 2442 O O . LYS A 1 299 ? -53.990 -26.017 4.746 1.00 57.19 299 LYS A O 1
ATOM 2447 N N . ARG A 1 300 ? -51.946 -26.687 5.388 1.00 54.75 300 ARG A N 1
ATOM 2448 C CA . ARG A 1 300 ? -52.415 -27.380 6.605 1.00 54.75 300 ARG A CA 1
ATOM 2449 C C . ARG A 1 300 ? -52.931 -26.405 7.666 1.00 54.75 300 ARG A C 1
ATOM 2451 O O . ARG A 1 300 ? -53.954 -26.682 8.289 1.00 54.75 300 ARG A O 1
ATOM 2458 N N . ARG A 1 301 ? -52.285 -25.246 7.833 1.00 55.97 301 ARG A N 1
ATOM 2459 C CA . ARG A 1 301 ? -52.743 -24.190 8.752 1.00 55.97 301 ARG A CA 1
ATOM 2460 C C . ARG A 1 301 ? -54.082 -23.583 8.331 1.00 55.97 301 ARG A C 1
ATOM 2462 O O . ARG A 1 301 ? -54.940 -23.387 9.189 1.00 55.97 301 ARG A O 1
ATOM 2469 N N . GLN A 1 302 ? -54.305 -23.362 7.034 1.00 56.06 302 GLN A N 1
ATOM 2470 C CA . GLN A 1 302 ? -55.605 -22.898 6.531 1.00 56.06 302 GLN A CA 1
ATOM 2471 C C . GLN A 1 302 ? -56.722 -23.932 6.741 1.00 56.06 302 GLN A C 1
ATOM 2473 O O . GLN A 1 302 ? -57.843 -23.556 7.081 1.00 56.06 302 GLN A O 1
ATOM 2478 N N . ARG A 1 303 ? -56.419 -25.234 6.634 1.00 53.34 303 ARG A N 1
ATOM 2479 C CA . ARG A 1 303 ? -57.389 -26.307 6.925 1.00 53.34 303 ARG A CA 1
ATOM 2480 C C . ARG A 1 303 ? -57.774 -26.383 8.405 1.00 53.34 303 ARG A C 1
ATOM 2482 O O . ARG A 1 303 ? -58.929 -26.661 8.704 1.00 53.34 303 ARG A O 1
ATOM 2489 N N . ASN A 1 304 ? -56.843 -26.084 9.313 1.00 49.91 304 ASN A N 1
ATOM 2490 C CA . ASN A 1 304 ? -57.080 -26.139 10.761 1.00 49.91 304 ASN A CA 1
ATOM 2491 C C . ASN A 1 304 ? -57.718 -24.866 11.351 1.00 49.91 304 ASN A C 1
ATOM 2493 O O . ASN A 1 304 ? -58.283 -24.936 12.437 1.00 49.91 304 ASN A O 1
ATOM 2497 N N . LYS A 1 305 ? -57.694 -23.721 10.649 1.00 49.69 305 LYS A N 1
ATOM 2498 C CA . LYS A 1 305 ? -58.439 -22.501 11.042 1.00 49.69 305 LYS A CA 1
ATOM 2499 C C . LYS A 1 305 ? -59.894 -22.470 10.525 1.00 49.69 305 LYS A C 1
ATOM 2501 O O . LYS A 1 305 ? -60.627 -21.524 10.803 1.00 49.69 305 LYS A O 1
ATOM 2506 N N . GLY A 1 306 ? -60.335 -23.504 9.803 1.00 45.69 306 GLY A N 1
ATOM 2507 C CA . GLY A 1 306 ? -61.684 -23.631 9.240 1.00 45.69 306 GLY A CA 1
ATOM 2508 C C . GLY A 1 306 ? -62.690 -24.353 10.146 1.00 45.69 306 GLY A C 1
ATOM 2509 O O . GLY A 1 306 ? -63.175 -25.419 9.780 1.00 45.69 306 GLY A O 1
ATOM 2510 N N . GLY A 1 307 ? -63.029 -23.773 11.303 1.00 42.78 307 GLY A N 1
ATOM 2511 C CA . GLY A 1 307 ? -64.237 -24.117 12.079 1.00 42.78 307 GLY A CA 1
ATOM 2512 C C . GLY A 1 307 ? -65.482 -23.354 11.578 1.00 42.78 307 GLY A C 1
ATOM 2513 O O . GLY A 1 307 ? -65.344 -22.345 10.884 1.00 42.78 307 GLY A O 1
ATOM 2514 N N . PRO A 1 308 ? -66.718 -23.810 11.863 1.00 47.22 308 PRO A N 1
ATOM 2515 C CA . PRO A 1 308 ? -67.867 -23.677 10.966 1.00 47.22 308 PRO A CA 1
ATOM 2516 C C . PRO A 1 308 ? -68.546 -22.298 11.042 1.00 47.22 308 PRO A C 1
ATOM 2518 O O . PRO A 1 308 ? -69.601 -22.145 11.644 1.00 47.22 308 PRO A O 1
ATOM 2521 N N . LYS A 1 309 ? -67.979 -21.279 10.390 1.00 41.38 309 LYS A N 1
ATOM 2522 C CA . LYS A 1 309 ? -68.674 -19.996 10.134 1.00 41.38 309 LYS A CA 1
ATOM 2523 C C . LYS A 1 309 ? -68.762 -19.599 8.658 1.00 41.38 309 LYS A C 1
ATOM 2525 O O . LYS A 1 309 ? -69.340 -18.571 8.330 1.00 41.38 309 LYS A O 1
ATOM 2530 N N . TRP A 1 310 ? -68.291 -20.453 7.749 1.00 35.94 310 TRP A N 1
ATOM 2531 C CA . TRP A 1 310 ? -68.281 -20.175 6.305 1.00 35.94 310 TRP A CA 1
ATOM 2532 C C . TRP A 1 310 ? -69.440 -20.801 5.512 1.00 35.94 310 TRP A C 1
ATOM 2534 O O . TRP A 1 310 ? -69.445 -20.725 4.287 1.00 35.94 310 TRP A O 1
ATOM 2544 N N . LYS A 1 311 ? -70.459 -21.377 6.171 1.00 36.91 311 LYS A N 1
ATOM 2545 C CA . LYS A 1 311 ? -71.662 -21.879 5.474 1.00 36.91 311 LYS A CA 1
ATOM 2546 C C . LYS A 1 311 ? -72.747 -20.820 5.218 1.00 36.91 311 LYS A C 1
ATOM 2548 O O . LYS A 1 311 ? -73.601 -21.063 4.380 1.00 36.91 311 LYS A O 1
ATOM 2553 N N . HIS A 1 312 ? -72.684 -19.628 5.823 1.00 37.66 312 HIS A N 1
ATOM 2554 C CA . HIS A 1 312 ? -73.736 -18.602 5.671 1.00 37.66 312 HIS A CA 1
ATOM 2555 C C . HIS A 1 312 ? -73.423 -17.496 4.630 1.00 37.66 312 HIS A C 1
ATOM 2557 O O . HIS A 1 312 ? -74.199 -16.561 4.458 1.00 37.66 312 HIS A O 1
ATOM 2563 N N . MET A 1 313 ? -72.310 -17.567 3.887 1.00 33.94 313 MET A N 1
ATOM 2564 C CA . MET A 1 313 ? -72.001 -16.559 2.847 1.00 33.94 313 MET A CA 1
ATOM 2565 C C . MET A 1 313 ? -72.100 -17.089 1.407 1.00 33.94 313 MET A C 1
ATOM 2567 O O . MET A 1 313 ? -72.100 -16.301 0.464 1.00 33.94 313 MET A O 1
ATOM 2571 N N . GLN A 1 314 ? -72.263 -18.405 1.213 1.00 39.59 314 GLN A N 1
ATOM 2572 C CA . GLN A 1 314 ? -72.494 -18.989 -0.118 1.00 39.59 314 GLN A CA 1
ATOM 2573 C C . GLN A 1 314 ? -73.978 -19.065 -0.524 1.00 39.59 314 GLN A C 1
ATOM 2575 O O . GLN A 1 314 ? -74.260 -19.184 -1.715 1.00 39.59 314 GLN A O 1
ATOM 2580 N N . GLU A 1 315 ? -74.934 -18.913 0.401 1.00 39.41 315 GLU A N 1
ATOM 2581 C CA . GLU A 1 315 ? -76.371 -18.902 0.061 1.00 39.41 315 GLU A CA 1
ATOM 2582 C C . GLU A 1 315 ? -76.905 -17.533 -0.401 1.00 39.41 315 GLU A C 1
ATOM 2584 O O . GLU A 1 315 ? -77.903 -17.475 -1.116 1.00 39.41 315 GLU A O 1
ATOM 2589 N N . MET A 1 316 ? -76.204 -16.427 -0.126 1.00 37.28 316 MET A N 1
ATOM 2590 C CA . MET A 1 316 ? -76.629 -15.076 -0.543 1.00 37.28 316 MET A CA 1
ATOM 2591 C C . MET A 1 316 ? -76.247 -14.700 -1.989 1.00 37.28 316 MET A C 1
ATOM 2593 O O . MET A 1 316 ? -76.636 -13.640 -2.472 1.00 37.28 316 MET A O 1
ATOM 2597 N N . LYS A 1 317 ? -75.525 -15.563 -2.722 1.00 41.59 317 LYS A N 1
ATOM 2598 C CA . LYS A 1 317 ? -75.185 -15.360 -4.150 1.00 41.59 317 LYS A CA 1
ATOM 2599 C C . LYS A 1 317 ? -76.009 -16.209 -5.127 1.00 41.59 317 LYS A C 1
ATOM 2601 O O . LYS A 1 317 ? -75.720 -16.226 -6.319 1.00 41.59 317 LYS A O 1
ATOM 2606 N N . LYS A 1 318 ? -77.080 -16.861 -4.662 1.00 44.81 318 LYS A N 1
ATOM 2607 C CA . LYS A 1 318 ? -78.067 -17.546 -5.517 1.00 44.81 318 LYS A CA 1
ATOM 2608 C C . LYS A 1 318 ? -79.465 -16.954 -5.339 1.00 44.81 318 LYS A C 1
ATOM 2610 O O . LYS A 1 318 ? -80.376 -17.655 -4.926 1.00 44.81 318 LYS A O 1
ATOM 2615 N N . LYS A 1 319 ? -79.652 -15.666 -5.650 1.00 43.00 319 LYS A N 1
ATOM 2616 C CA . LYS A 1 319 ? -80.985 -15.072 -5.898 1.00 43.00 319 LYS A CA 1
ATOM 2617 C C . LYS A 1 319 ? -80.868 -13.678 -6.531 1.00 43.00 319 LYS A C 1
ATOM 2619 O O . LYS A 1 319 ? -81.103 -12.670 -5.881 1.00 43.00 319 LYS A O 1
ATOM 2624 N N . ARG A 1 320 ? -80.516 -13.625 -7.820 1.00 45.41 320 ARG A N 1
ATOM 2625 C CA . ARG A 1 320 ? -80.995 -12.604 -8.778 1.00 45.41 320 ARG A CA 1
ATOM 2626 C C . ARG A 1 320 ? -80.492 -12.931 -10.184 1.00 45.41 320 ARG A C 1
ATOM 2628 O O . ARG A 1 320 ? -79.379 -12.588 -10.548 1.00 45.41 320 ARG A O 1
ATOM 2635 N N . ASN A 1 321 ? -81.309 -13.672 -10.928 1.00 36.22 321 ASN A N 1
ATOM 2636 C CA . ASN A 1 321 ? -81.696 -13.326 -12.298 1.00 36.22 321 ASN A CA 1
ATOM 2637 C C . ASN A 1 321 ? -82.698 -14.367 -12.803 1.00 36.22 321 ASN A C 1
ATOM 2639 O O . ASN A 1 321 ? -82.342 -15.467 -13.220 1.00 36.22 321 ASN A O 1
ATOM 2643 N N . ARG A 1 322 ? -83.985 -14.008 -12.716 1.00 39.50 322 ARG A N 1
ATOM 2644 C CA . ARG A 1 322 ? -85.043 -14.646 -13.498 1.00 39.50 322 ARG A CA 1
ATOM 2645 C C . ARG A 1 322 ? -84.890 -14.163 -14.939 1.00 39.50 322 ARG A C 1
ATOM 2647 O O . ARG A 1 322 ? -84.811 -12.964 -15.180 1.00 39.50 322 ARG A O 1
ATOM 2654 N N . ARG A 1 323 ? -84.826 -15.123 -15.857 1.00 37.38 323 ARG A N 1
ATOM 2655 C CA . ARG A 1 323 ? -84.837 -14.930 -17.308 1.00 37.38 323 ARG A CA 1
ATOM 2656 C C . ARG A 1 323 ? -86.155 -14.285 -17.740 1.00 37.38 323 ARG A C 1
ATOM 2658 O O . ARG A 1 323 ? -87.206 -14.683 -17.243 1.00 37.38 323 ARG A O 1
ATOM 2665 N N . HIS A 1 324 ? -86.093 -13.407 -18.734 1.00 33.31 324 HIS A N 1
ATOM 2666 C CA . HIS A 1 324 ? -87.154 -13.306 -19.727 1.00 33.31 324 HIS A CA 1
ATOM 2667 C C . HIS A 1 324 ? -86.505 -13.399 -21.108 1.00 33.31 324 HIS A C 1
ATOM 2669 O O . HIS A 1 324 ? -85.657 -12.582 -21.454 1.00 33.31 324 HIS A O 1
ATOM 2675 N N . HIS A 1 325 ? -86.873 -14.439 -21.851 1.00 34.34 325 HIS A N 1
ATOM 2676 C CA . HIS A 1 325 ? -86.708 -14.499 -23.298 1.00 34.34 325 HIS A CA 1
ATOM 2677 C C . HIS A 1 325 ? -87.835 -13.673 -23.929 1.00 34.34 325 HIS A C 1
ATOM 2679 O O . HIS A 1 325 ? -88.978 -13.746 -23.463 1.00 34.34 325 HIS A O 1
ATOM 2685 N N . ARG A 1 326 ? -87.520 -12.956 -25.006 1.00 32.47 326 ARG A N 1
ATOM 2686 C CA . ARG A 1 326 ? -88.366 -12.869 -26.199 1.00 32.47 326 ARG A CA 1
ATOM 2687 C C . ARG A 1 326 ? -87.472 -12.663 -27.422 1.00 32.47 326 ARG A C 1
ATOM 2689 O O . ARG A 1 326 ? -86.426 -12.033 -27.336 1.00 32.47 326 ARG A O 1
ATOM 2696 N N . GLU A 1 327 ? -87.886 -13.343 -28.471 1.00 36.34 327 GLU A N 1
ATOM 2697 C CA . GLU A 1 327 ? -87.253 -13.634 -29.753 1.00 36.34 327 GLU A CA 1
ATOM 2698 C C . GLU A 1 327 ? -87.671 -12.624 -30.842 1.00 36.34 327 GLU A C 1
ATOM 2700 O O . GLU A 1 327 ? -88.741 -12.032 -30.696 1.00 36.34 327 GLU A O 1
ATOM 2705 N N . LEU A 1 328 ? -86.864 -12.577 -31.924 1.00 35.75 328 LEU A N 1
ATOM 2706 C CA . LEU A 1 328 ? -87.168 -12.177 -33.325 1.00 35.75 328 LEU A CA 1
ATOM 2707 C C . LEU A 1 328 ? -87.451 -10.666 -33.562 1.00 35.75 328 LEU A C 1
ATOM 2709 O O . LEU A 1 328 ? -87.996 -10.001 -32.692 1.00 35.75 328 LEU A O 1
ATOM 2713 N N . ASP A 1 329 ? -87.101 -10.003 -34.670 1.00 32.66 329 ASP A N 1
ATOM 2714 C CA . ASP A 1 329 ? -86.735 -10.404 -36.038 1.00 32.66 329 ASP A CA 1
ATOM 2715 C C . ASP A 1 329 ? -86.079 -9.212 -36.790 1.00 32.66 329 ASP A C 1
ATOM 2717 O O . ASP A 1 329 ? -86.217 -8.066 -36.359 1.00 32.66 329 ASP A O 1
ATOM 2721 N N . ASP A 1 330 ? -85.408 -9.530 -37.904 1.00 36.31 330 ASP A N 1
ATOM 2722 C CA . ASP A 1 330 ? -85.160 -8.763 -39.149 1.00 36.31 330 ASP A CA 1
ATOM 2723 C C . ASP A 1 330 ? -85.019 -7.224 -39.159 1.00 36.31 330 ASP A C 1
ATOM 2725 O O . ASP A 1 330 ? -85.975 -6.481 -38.920 1.00 36.31 330 ASP A O 1
ATOM 2729 N N . SER A 1 331 ? -83.877 -6.744 -39.681 1.00 39.50 331 SER A N 1
ATOM 2730 C CA . SER A 1 331 ? -83.747 -6.043 -40.989 1.00 39.50 331 SER A CA 1
ATOM 2731 C C . SER A 1 331 ? -82.308 -5.600 -41.256 1.00 39.50 331 SER A C 1
ATOM 2733 O O . SER A 1 331 ? -81.689 -5.023 -40.332 1.00 39.50 331 SER A O 1
#

Sequence (331 aa):
MYKAVYPVAGGPTFKRINVDYRLTQIVVDHVIAEDGQYDVMFLGTDIGTVLKVVSISKEKWNMEEVVLEELQIFKQQLYIGSRDGLVQLSLHRCDTYGKACADCCLARDPYCAWDGNACSRYAPTSKRRARRQDVKYGDPITQCWDIEESISHETADEKVIFGIEFNSTFLECIPKSQQASIKWYIQRTGDEQREELKPDERIIKTEYGLLIRSLQKKDSGMYYCKAQEHTFIHTIVKLTLNVIENEQMENTQRAEHEEGQVKDLLAESRLRYKDYIQILSSPNFSLDQYCEQMWHREKRRQRNKGGPKWKHMQEMKKKRNRRHHRELDDS

Organism: Marmota monax (NCBI:txid9995)